Protein AF-M5CBM0-F1 (afdb_monomer_lite)

Secondary structure (DSSP, 8-state):
--PPPP-PPPPPPPPPP----PPPPP----PPPPPPPP-TTSSS-EEEETTEEEE------SSS-GGGTTSTTT-GGGS--SSPPPEEEEEEEE-TTHHHHHHHHHHHH-GGGSPPPHHHHHH-GGGTTTTTTTPPPP-EEEEEEEEEETTGGG-TTSHHHHHHHHHHHHHHHHHHHHHHHHHHTTSSS-S-----------

Foldseek 3Di:
DDDDDDDDDDDDDDDPPDPPDDDDDPPPDPDPDPDDQDQLLDDFDWDQDPNDTDTPPDDDDPPDHSNCCLACVNPVLQAQQFQDEAEEFEAEPAEPCRVVSVSSLVCQQCVVVPDHDPVNCVNPVVRVCVVVVPGHRHNYDYDYHYPDYPPLCVPVVDPVNVVVVVVVVVVVCCRVVVVVVVVVVVVVVPPDDDDDDPDDDD

InterPro domains:
  IPR029058 Alpha/Beta hydrolase fold [G3DSA:3.40.50.1820] (15-187)
  IPR029058 Alpha/Beta hydrolase fold [SSF53474] (60-174)
  IPR050300 GDXG lipolytic enzyme [PTHR48081] (49-176)

Sequence (202 aa):
MTAEPASSAPEEIPLPPSRATTPEPPRHSKAPKRKGTVDPSKGPIEIEIDGQMRTVRSQIQFYAQNHQLTHPLVSPALGYLGGLPPLFVLASDKEVLRDEIIYIAHKAANPEKYPVKPETKELLPSLKDIESKGYEPTKVHLQVYDETCHVLPLFSFTTPAK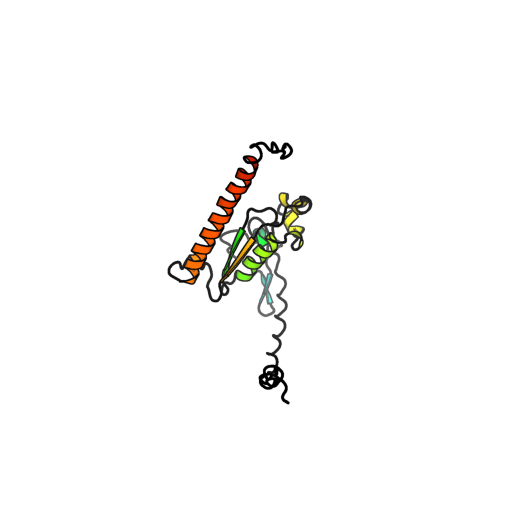YCYRAIALFCKHVTEHNLLDHQKWNLRFLELNPINPRSHP

Radius of gyration: 29.7 Å; chains: 1; bounding box: 60×61×97 Å

Organism: Thanatephorus cucumeris (strain AG1-IB / isolate 7/3/14) (NCBI:txid1108050)

Structure (mmCIF, N/CA/C/O backbone):
data_AF-M5CBM0-F1
#
_entry.id   AF-M5CBM0-F1
#
loop_
_atom_site.group_PDB
_atom_site.id
_atom_site.type_symbol
_atom_site.label_atom_id
_atom_site.label_alt_id
_atom_site.label_comp_id
_atom_site.label_asym_id
_atom_site.label_entity_id
_atom_site.label_seq_id
_atom_site.pdbx_PDB_ins_code
_atom_site.Cartn_x
_atom_site.Cartn_y
_atom_site.Cartn_z
_atom_site.occupancy
_atom_site.B_iso_or_equiv
_atom_site.auth_seq_id
_atom_site.auth_comp_id
_atom_site.auth_asym_id
_atom_site.auth_atom_id
_atom_site.pdbx_PDB_model_num
ATOM 1 N N . MET A 1 1 ? -11.611 -38.089 -71.237 1.00 37.00 1 MET A N 1
ATOM 2 C CA . MET A 1 1 ? -11.928 -38.995 -70.109 1.00 37.00 1 MET A CA 1
ATOM 3 C C . MET A 1 1 ? -10.609 -39.156 -69.368 1.00 37.00 1 MET A C 1
ATOM 5 O O . MET A 1 1 ? -9.676 -39.603 -70.005 1.00 37.00 1 MET A O 1
ATOM 9 N N . THR A 1 2 ? -10.369 -38.665 -68.161 1.00 37.62 2 THR A N 1
ATOM 10 C CA . THR A 1 2 ? -11.226 -38.427 -66.993 1.00 37.62 2 THR A CA 1
ATOM 11 C C . THR A 1 2 ? -10.624 -37.298 -66.149 1.00 37.62 2 THR A C 1
ATOM 13 O O . THR A 1 2 ? -9.409 -37.145 -66.098 1.00 37.62 2 THR A O 1
ATOM 16 N N . ALA A 1 3 ? -11.508 -36.504 -65.550 1.00 36.75 3 ALA A N 1
ATOM 17 C CA . ALA A 1 3 ? -11.229 -35.311 -64.766 1.00 36.75 3 ALA A CA 1
ATOM 18 C C . ALA A 1 3 ? -10.505 -35.597 -63.439 1.00 36.75 3 ALA A C 1
ATOM 20 O O . ALA A 1 3 ? -10.634 -36.684 -62.873 1.00 36.75 3 ALA A O 1
ATOM 21 N N . GLU A 1 4 ? -9.794 -34.581 -62.948 1.00 39.38 4 GLU A N 1
ATOM 22 C CA . GLU A 1 4 ? -9.278 -34.501 -61.581 1.00 39.38 4 GLU A CA 1
ATOM 23 C C . GLU A 1 4 ? -10.424 -34.572 -60.555 1.00 39.38 4 GLU A C 1
ATOM 25 O O . GLU A 1 4 ? -11.455 -33.918 -60.753 1.00 39.38 4 GLU A O 1
ATOM 30 N N . PRO A 1 5 ? -10.282 -35.327 -59.451 1.00 41.47 5 PRO A N 1
ATOM 31 C CA . PRO A 1 5 ? -11.245 -35.270 -58.367 1.00 41.47 5 PRO A CA 1
ATOM 32 C C . PRO A 1 5 ? -10.963 -34.051 -57.482 1.00 41.47 5 PRO A C 1
ATOM 34 O O . PRO A 1 5 ? -9.853 -33.834 -57.000 1.00 41.47 5 PRO A O 1
ATOM 37 N N . ALA A 1 6 ? -12.011 -33.253 -57.297 1.00 39.66 6 ALA A N 1
ATOM 38 C CA . ALA A 1 6 ? -12.032 -32.037 -56.506 1.00 39.66 6 ALA A CA 1
ATOM 39 C C . ALA A 1 6 ? -11.647 -32.269 -55.033 1.00 39.66 6 ALA A C 1
ATOM 41 O O . ALA A 1 6 ? -12.065 -33.238 -54.402 1.00 39.66 6 ALA A O 1
ATOM 42 N N . SER A 1 7 ? -10.896 -31.305 -54.495 1.00 38.81 7 SER A N 1
ATOM 43 C CA . SER A 1 7 ? -10.592 -31.126 -53.075 1.00 38.81 7 SER A CA 1
ATOM 44 C C . SER A 1 7 ? -11.883 -31.015 -52.257 1.00 38.81 7 SER A C 1
ATOM 46 O O . SER A 1 7 ? -12.598 -30.014 -52.337 1.00 38.81 7 SER A O 1
ATOM 48 N N . SER A 1 8 ? -12.203 -32.057 -51.490 1.00 39.12 8 SER A N 1
ATOM 49 C CA . SER A 1 8 ? -13.288 -32.056 -50.511 1.00 39.12 8 SER A CA 1
ATOM 50 C C . SER A 1 8 ? -12.756 -31.579 -49.159 1.00 39.12 8 SER A C 1
ATOM 52 O O . SER A 1 8 ? -11.821 -32.167 -48.613 1.00 39.12 8 SER A O 1
ATOM 54 N N . ALA A 1 9 ? -13.352 -30.507 -48.637 1.00 44.38 9 ALA A N 1
ATOM 55 C CA . ALA A 1 9 ? -13.069 -29.942 -47.322 1.00 44.38 9 ALA A CA 1
ATOM 56 C C . ALA A 1 9 ? -13.165 -30.998 -46.198 1.00 44.38 9 ALA A C 1
ATOM 58 O O . ALA A 1 9 ? -13.992 -31.907 -46.297 1.00 44.38 9 ALA A O 1
ATOM 59 N N . PRO A 1 10 ? -12.356 -30.891 -45.127 1.00 43.41 10 PRO A N 1
ATOM 60 C CA . PRO A 1 10 ? -12.466 -31.793 -43.992 1.00 43.41 10 PRO A CA 1
ATOM 61 C C . PRO A 1 10 ? -13.794 -31.584 -43.255 1.00 43.41 10 PRO A C 1
ATOM 63 O O . PRO A 1 10 ? -14.177 -30.472 -42.900 1.00 43.41 10 PRO A O 1
ATOM 66 N N . GLU A 1 11 ? -14.462 -32.712 -43.063 1.00 44.25 11 GLU A N 1
ATOM 67 C CA . GLU A 1 11 ? -15.716 -32.955 -42.359 1.00 44.25 11 GLU A CA 1
ATOM 68 C C . GLU A 1 11 ? -15.694 -32.344 -40.942 1.00 44.25 11 GLU A C 1
ATOM 70 O O . GLU A 1 11 ? -14.786 -32.608 -40.149 1.00 44.25 11 GLU A O 1
ATOM 75 N N . GLU A 1 12 ? -16.674 -31.487 -40.634 1.00 38.12 12 GLU A N 1
ATOM 76 C CA . GLU A 1 12 ? -16.847 -30.878 -39.312 1.00 38.12 12 GLU A CA 1
ATOM 77 C C . GLU A 1 12 ? -17.057 -31.966 -38.254 1.00 38.12 12 GLU A C 1
ATOM 79 O O . GLU A 1 12 ? -18.038 -32.708 -38.275 1.00 38.12 12 GLU A O 1
ATOM 84 N N . ILE A 1 13 ? -16.135 -32.035 -37.296 1.00 45.91 13 ILE A N 1
ATOM 85 C CA . ILE A 1 13 ? -16.253 -32.876 -36.106 1.00 45.91 13 ILE A CA 1
ATOM 86 C C . ILE A 1 13 ? -17.465 -32.375 -35.301 1.00 45.91 13 ILE A C 1
ATOM 88 O O . ILE A 1 13 ? -17.442 -31.226 -34.849 1.00 45.91 13 ILE A O 1
ATOM 92 N N . PRO A 1 14 ? -18.514 -33.191 -35.076 1.00 43.16 14 PRO A N 1
ATOM 93 C CA . PRO A 1 14 ? -19.682 -32.744 -34.330 1.00 43.16 14 PRO A CA 1
ATOM 94 C C . PRO A 1 14 ? -19.305 -32.389 -32.889 1.00 43.16 14 PRO A C 1
ATOM 96 O O . PRO A 1 14 ? -18.799 -33.223 -32.133 1.00 43.16 14 PRO A O 1
ATOM 99 N N . LEU A 1 15 ? -19.561 -31.137 -32.503 1.00 43.94 15 LEU A N 1
ATOM 100 C CA . LEU A 1 15 ? -19.439 -30.681 -31.121 1.00 43.94 15 LEU A CA 1
ATOM 101 C C . LEU A 1 15 ? -20.393 -31.488 -30.221 1.00 43.94 15 LEU A C 1
ATOM 103 O O . LEU A 1 15 ? -21.519 -31.789 -30.632 1.00 43.94 15 LEU A O 1
ATOM 107 N N . PRO A 1 16 ? -19.981 -31.833 -28.988 1.00 50.81 16 PRO A N 1
ATOM 108 C CA . PRO A 1 16 ? -20.836 -32.567 -28.068 1.00 50.81 16 PRO A CA 1
ATOM 109 C C . PRO A 1 16 ? -22.122 -31.777 -27.768 1.00 50.81 16 PRO A C 1
ATOM 111 O O . PRO A 1 16 ? -22.088 -30.543 -27.712 1.00 50.81 16 PRO A O 1
ATOM 114 N N . PRO A 1 17 ? -23.259 -32.465 -27.549 1.00 43.31 17 PRO A N 1
ATOM 115 C CA . PRO A 1 17 ? -24.531 -31.812 -27.281 1.00 43.31 17 PRO A CA 1
ATOM 116 C C . PRO A 1 17 ? -24.419 -30.902 -26.057 1.00 43.31 17 PRO A C 1
ATOM 118 O O . PRO A 1 17 ? -23.906 -31.305 -25.009 1.00 43.31 17 PRO A O 1
ATOM 121 N N . SER A 1 18 ? -24.908 -29.669 -26.224 1.00 45.88 18 SER A N 1
ATOM 122 C CA . SER A 1 18 ? -24.976 -28.635 -25.193 1.00 45.88 18 SER A CA 1
ATOM 123 C C . SER A 1 18 ? -25.517 -29.232 -23.897 1.00 45.88 18 SER A C 1
ATOM 125 O O . SER A 1 18 ? -26.669 -29.670 -23.821 1.00 45.88 18 SER A O 1
ATOM 127 N N . ARG A 1 19 ? -24.640 -29.320 -22.893 1.00 42.88 19 ARG A N 1
ATOM 128 C CA . ARG A 1 19 ? -24.958 -29.889 -21.590 1.00 42.88 19 ARG A CA 1
ATOM 129 C C . ARG A 1 19 ? -26.110 -29.091 -20.991 1.00 42.88 19 ARG A C 1
ATOM 131 O O . ARG A 1 19 ? -26.011 -27.882 -20.805 1.00 42.88 19 ARG A O 1
ATOM 138 N N . ALA A 1 20 ? -27.183 -29.824 -20.712 1.00 41.72 20 ALA A N 1
ATOM 139 C CA . ALA A 1 20 ? -28.374 -29.386 -20.016 1.00 41.72 20 ALA A CA 1
ATOM 140 C C . ALA A 1 20 ? -28.058 -28.394 -18.891 1.00 41.72 20 ALA A C 1
ATOM 142 O O . ALA A 1 20 ? -27.156 -28.626 -18.085 1.00 41.72 20 ALA A O 1
ATOM 143 N N . THR A 1 21 ? -28.847 -27.322 -18.872 1.00 40.72 21 THR A N 1
ATOM 144 C CA . THR A 1 21 ? -29.055 -26.330 -17.819 1.00 40.72 21 THR A CA 1
ATOM 145 C C . THR A 1 21 ? -28.550 -26.788 -16.449 1.00 40.72 21 THR A C 1
ATOM 147 O O . THR A 1 21 ? -29.289 -27.373 -15.658 1.00 40.72 21 THR A O 1
ATOM 150 N N . THR A 1 22 ? -27.285 -26.508 -16.137 1.00 42.72 22 THR A N 1
ATOM 151 C CA . THR A 1 22 ? -26.858 -26.437 -14.740 1.00 42.72 22 THR A CA 1
ATOM 152 C C . THR A 1 22 ? -27.653 -25.303 -14.099 1.00 42.72 22 THR A C 1
ATOM 154 O O . THR A 1 22 ? -27.643 -24.199 -14.651 1.00 42.72 22 THR A O 1
ATOM 157 N N . PRO A 1 23 ? -28.363 -25.538 -12.983 1.00 44.56 23 PRO A N 1
ATOM 158 C CA . PRO A 1 23 ? -28.989 -24.446 -12.257 1.00 44.56 23 PRO A CA 1
ATOM 159 C C . PRO A 1 23 ? -27.900 -23.435 -11.891 1.00 44.56 23 PRO A C 1
ATOM 161 O O . PRO A 1 23 ? -26.828 -23.829 -11.424 1.00 44.56 23 PRO A O 1
ATOM 164 N N . GLU A 1 24 ? -28.157 -22.147 -12.156 1.00 44.25 24 GLU A N 1
ATOM 165 C CA . GLU A 1 24 ? -27.299 -21.063 -11.675 1.00 44.25 24 GLU A CA 1
ATOM 166 C C . GLU A 1 24 ? -26.994 -21.315 -10.190 1.00 44.25 24 GLU A C 1
ATOM 168 O O . GLU A 1 24 ? -27.914 -21.671 -9.439 1.00 44.25 24 GLU A O 1
ATOM 173 N N . PRO A 1 25 ? -25.735 -21.143 -9.740 1.00 50.34 25 PRO A N 1
ATOM 174 C CA . PRO A 1 25 ? -25.456 -21.153 -8.314 1.00 50.34 25 PRO A CA 1
ATOM 175 C C . PRO A 1 25 ? -26.411 -20.158 -7.642 1.00 50.34 25 PRO A C 1
ATOM 177 O O . PRO A 1 25 ? -26.675 -19.094 -8.217 1.00 50.34 25 PRO A O 1
ATOM 180 N N . PRO A 1 26 ? -26.978 -20.495 -6.468 1.00 52.19 26 PRO A N 1
ATOM 181 C CA . PRO A 1 26 ? -27.943 -19.634 -5.807 1.00 52.19 26 PRO A CA 1
ATOM 182 C C . PRO A 1 26 ? -27.345 -18.235 -5.720 1.00 52.19 26 PRO A C 1
ATOM 184 O O . PRO A 1 26 ? -26.248 -18.068 -5.184 1.00 52.19 26 PRO A O 1
ATOM 187 N N . ARG A 1 27 ? -28.040 -17.246 -6.305 1.00 54.12 27 ARG A N 1
ATOM 188 C CA . ARG A 1 27 ? -27.645 -15.837 -6.236 1.00 54.12 27 ARG A CA 1
ATOM 189 C C . ARG A 1 27 ? -27.327 -15.552 -4.781 1.00 54.12 27 ARG A C 1
ATOM 191 O O . ARG A 1 27 ? -28.238 -15.595 -3.953 1.00 54.12 27 ARG A O 1
ATOM 198 N N . HIS A 1 28 ? -26.046 -15.321 -4.481 1.00 57.03 28 HIS A N 1
ATOM 199 C CA . HIS A 1 28 ? -25.617 -14.958 -3.141 1.00 57.03 28 HIS A CA 1
ATOM 200 C C . HIS A 1 28 ? -26.571 -13.874 -2.652 1.00 57.03 28 HIS A C 1
ATOM 202 O O . HIS A 1 28 ? -26.746 -12.847 -3.319 1.00 57.03 28 HIS A O 1
ATOM 208 N N . SER A 1 29 ? -27.250 -14.143 -1.534 1.00 54.53 29 SER A N 1
ATOM 209 C CA . SER A 1 29 ? -28.061 -13.143 -0.854 1.00 54.53 29 SER A CA 1
ATOM 210 C C . SER A 1 29 ? -27.223 -11.876 -0.792 1.00 54.53 29 SER A C 1
ATOM 212 O O . SER A 1 29 ? -26.072 -11.955 -0.352 1.00 54.53 29 SER A O 1
ATOM 214 N N . LYS A 1 30 ? -27.758 -10.751 -1.292 1.00 50.34 30 LYS A N 1
ATOM 215 C CA . LYS A 1 30 ? -27.065 -9.457 -1.258 1.00 50.34 30 LYS A CA 1
ATOM 216 C C . LYS A 1 30 ? -26.402 -9.340 0.107 1.00 50.34 30 LYS A C 1
ATOM 218 O O . LYS A 1 30 ? -27.110 -9.454 1.109 1.00 50.34 30 LYS A O 1
ATOM 223 N N . ALA A 1 31 ? -25.072 -9.203 0.124 1.00 54.62 31 ALA A N 1
ATOM 224 C CA . ALA A 1 31 ? -24.333 -9.076 1.369 1.00 54.62 31 ALA A CA 1
ATOM 225 C C . ALA A 1 31 ? -25.073 -8.055 2.245 1.00 54.62 31 ALA A C 1
ATOM 227 O O . ALA A 1 31 ? -25.521 -7.031 1.702 1.00 54.62 31 ALA A O 1
ATOM 228 N N . PRO A 1 32 ? -25.293 -8.345 3.540 1.00 47.94 32 PRO A N 1
ATOM 229 C CA . PRO A 1 32 ? -26.001 -7.422 4.411 1.00 47.94 32 PRO A CA 1
ATOM 230 C C . PRO A 1 32 ? -25.369 -6.046 4.231 1.00 47.94 32 PRO A C 1
ATOM 232 O O . PRO A 1 32 ? -24.140 -5.928 4.234 1.00 47.94 32 PRO A O 1
ATOM 235 N N . LYS A 1 33 ? -26.200 -5.021 3.982 1.00 45.78 33 LYS A N 1
ATOM 236 C CA . LYS A 1 33 ? -25.713 -3.644 3.862 1.00 45.78 33 LYS A CA 1
ATOM 237 C C . LYS A 1 33 ? -24.823 -3.401 5.074 1.00 45.78 33 LYS A C 1
ATOM 239 O O . LYS A 1 33 ? -25.311 -3.501 6.200 1.00 45.78 33 LYS A O 1
ATOM 244 N N . ARG A 1 34 ? -23.526 -3.157 4.842 1.00 50.62 34 ARG A N 1
ATOM 245 C CA . ARG A 1 34 ? -22.589 -2.825 5.918 1.00 50.62 34 ARG A CA 1
ATOM 246 C C . ARG A 1 34 ? -23.249 -1.719 6.738 1.00 50.62 34 ARG A C 1
ATOM 248 O O . ARG A 1 34 ? -23.638 -0.695 6.171 1.00 50.62 34 ARG A O 1
ATOM 255 N N . LYS A 1 35 ? -23.439 -1.962 8.041 1.00 53.28 35 LYS A N 1
ATOM 256 C CA . LYS A 1 35 ? -23.869 -0.912 8.968 1.00 53.28 35 LYS A CA 1
ATOM 257 C C . LYS A 1 35 ? -22.914 0.271 8.780 1.00 53.28 35 LYS A C 1
ATOM 259 O O . LYS A 1 35 ? -21.726 0.057 8.525 1.00 53.28 35 LYS A O 1
ATOM 264 N N . GLY A 1 36 ? -23.439 1.494 8.835 1.00 56.69 36 GLY A N 1
ATOM 265 C CA . GLY A 1 36 ? -22.612 2.691 8.698 1.00 56.69 36 GLY A CA 1
ATOM 266 C C . GLY A 1 36 ? -21.439 2.620 9.673 1.00 56.69 36 GLY A C 1
ATOM 267 O O . GLY A 1 36 ? -21.627 2.320 10.849 1.00 56.69 36 GLY A O 1
ATOM 268 N N . THR A 1 37 ? -20.223 2.828 9.175 1.00 56.59 37 THR A N 1
ATOM 269 C CA . THR A 1 37 ? -19.045 2.940 10.033 1.00 56.59 37 THR A CA 1
ATOM 270 C C . THR A 1 37 ? -19.168 4.221 10.845 1.00 56.59 37 THR A C 1
ATOM 272 O O . THR A 1 37 ? -19.359 5.291 10.266 1.00 56.59 37 THR A O 1
ATOM 275 N N . VAL A 1 38 ? -19.069 4.110 12.169 1.00 62.19 38 VAL A N 1
ATOM 276 C CA . VAL A 1 38 ? -19.003 5.267 13.067 1.00 62.19 38 VAL A CA 1
ATOM 277 C C . VAL A 1 38 ? -17.731 6.045 12.741 1.00 62.19 38 VAL A C 1
ATOM 279 O O . VAL A 1 38 ? -16.666 5.443 12.624 1.00 62.19 38 VAL A O 1
ATOM 282 N N . ASP A 1 39 ? -17.841 7.360 12.563 1.00 66.56 39 ASP A N 1
ATOM 283 C CA . ASP A 1 39 ? -16.683 8.235 12.387 1.00 66.56 39 ASP A CA 1
ATOM 284 C C . ASP A 1 39 ? -15.929 8.330 13.726 1.00 66.56 39 ASP A C 1
ATOM 286 O O . ASP A 1 39 ? -16.444 8.941 14.665 1.00 66.56 39 ASP A O 1
ATOM 290 N N . PRO A 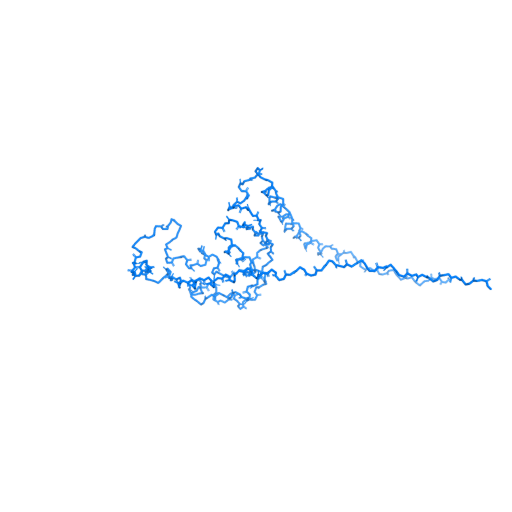1 40 ? -14.726 7.738 13.854 1.00 66.88 40 PRO A N 1
ATOM 291 C CA . PRO A 1 40 ? -14.011 7.709 15.125 1.00 66.88 40 PRO A CA 1
ATOM 292 C C . PRO A 1 40 ? -13.449 9.087 15.512 1.00 66.88 40 PRO A C 1
ATOM 294 O O . PRO A 1 40 ? -12.952 9.253 16.627 1.00 66.88 40 PRO A O 1
ATOM 297 N N . SER A 1 41 ? -13.532 10.080 14.619 1.00 62.88 41 SER A N 1
ATOM 298 C CA . SER A 1 41 ? -13.194 11.477 14.901 1.00 62.88 41 SER A CA 1
ATOM 299 C C . SER A 1 41 ? -14.328 12.260 15.557 1.00 62.88 41 SER A C 1
ATOM 301 O O . SER A 1 41 ? -14.086 13.374 16.022 1.00 62.88 41 SER A O 1
ATOM 303 N N . LYS A 1 42 ? -15.547 11.708 15.630 1.00 64.62 42 LYS A N 1
ATOM 304 C CA . LYS A 1 42 ? -16.720 12.393 16.184 1.00 64.62 42 LYS A CA 1
ATOM 305 C C . LYS A 1 42 ? -17.262 11.658 17.409 1.00 64.62 42 LYS A C 1
ATOM 307 O O . LYS A 1 42 ? -17.950 10.655 17.286 1.00 64.62 42 LYS A O 1
ATOM 312 N N . GLY A 1 43 ? -17.014 12.232 18.587 1.00 66.50 43 GLY A N 1
ATOM 313 C CA . GLY A 1 43 ? -17.656 11.831 19.842 1.00 66.50 43 GLY A CA 1
ATOM 314 C C . GLY A 1 43 ? -17.337 10.402 20.314 1.00 66.50 43 GLY A C 1
ATOM 315 O O . GLY A 1 43 ? -16.391 9.774 19.836 1.00 66.50 43 GLY A O 1
ATOM 316 N N . PRO A 1 44 ? -18.088 9.891 21.306 1.00 67.81 44 PRO A N 1
ATOM 317 C CA . PRO A 1 44 ? -17.963 8.512 21.769 1.00 67.81 44 PRO A CA 1
ATOM 318 C C . PRO A 1 44 ? -18.350 7.532 20.651 1.00 67.81 44 PRO A C 1
ATOM 320 O O . PRO A 1 44 ? -19.378 7.708 20.004 1.00 67.81 44 PRO A O 1
ATOM 323 N N . ILE A 1 45 ? -17.556 6.479 20.435 1.00 74.56 45 ILE A N 1
ATOM 324 C CA . ILE A 1 45 ? -17.881 5.448 19.439 1.00 74.56 45 ILE A CA 1
ATOM 325 C C . ILE A 1 45 ? -19.025 4.591 19.993 1.00 74.56 45 ILE A C 1
ATOM 327 O O . ILE A 1 45 ? -18.833 3.864 20.967 1.00 74.56 45 ILE A O 1
ATOM 331 N N . GLU A 1 46 ? -20.207 4.661 19.385 1.00 79.50 46 GLU A N 1
ATOM 332 C CA . GLU A 1 46 ? -21.378 3.871 19.783 1.00 79.50 46 GLU A CA 1
ATOM 333 C C . GLU A 1 46 ? -21.684 2.775 18.763 1.00 79.50 46 GLU A C 1
ATOM 335 O O . GLU A 1 46 ? -21.802 3.036 17.568 1.00 79.50 46 GLU A O 1
ATOM 340 N N . ILE A 1 47 ? -21.809 1.533 19.231 1.00 79.12 47 ILE A N 1
ATOM 341 C CA . ILE A 1 47 ? -22.027 0.360 18.382 1.00 79.12 47 ILE A CA 1
ATOM 342 C C . ILE A 1 47 ? -23.268 -0.381 18.876 1.00 79.12 47 ILE A C 1
ATOM 344 O O . ILE A 1 47 ? -23.428 -0.632 20.071 1.00 79.12 47 ILE A O 1
ATOM 348 N N . GLU A 1 48 ? -24.146 -0.755 17.949 1.00 82.12 48 GLU A N 1
ATOM 349 C CA . GLU A 1 48 ? -25.301 -1.601 18.236 1.00 82.12 48 GLU A CA 1
ATOM 350 C C . GLU A 1 48 ? -24.873 -3.077 18.295 1.00 82.12 48 GLU A C 1
ATOM 352 O O . GLU A 1 48 ? -24.521 -3.671 17.267 1.00 82.12 48 GLU A O 1
ATOM 357 N N . ILE A 1 49 ? -24.933 -3.666 19.491 1.00 82.25 49 ILE A N 1
ATOM 358 C CA . ILE A 1 49 ? -24.659 -5.084 19.760 1.00 82.25 49 ILE A CA 1
ATOM 359 C C . ILE A 1 49 ? -25.944 -5.689 20.331 1.00 82.25 49 ILE A C 1
ATOM 361 O O . ILE A 1 49 ? -26.460 -5.194 21.331 1.00 82.25 49 ILE A O 1
ATOM 365 N N . ASP A 1 50 ? -26.480 -6.721 19.677 1.00 82.62 50 ASP A N 1
ATOM 366 C CA . ASP A 1 50 ? -27.699 -7.433 20.100 1.00 82.62 50 ASP A CA 1
ATOM 367 C C . ASP A 1 50 ? -28.925 -6.522 20.329 1.00 82.62 50 ASP A C 1
ATOM 369 O O . ASP A 1 50 ? -29.696 -6.701 21.269 1.00 82.62 50 ASP A O 1
ATOM 373 N N . GLY A 1 51 ? -29.096 -5.500 19.481 1.00 83.94 51 GLY A N 1
ATOM 374 C CA . GLY A 1 51 ? -30.205 -4.539 19.578 1.00 83.94 51 GLY A CA 1
ATOM 375 C C . GLY A 1 51 ? -30.057 -3.501 20.697 1.00 83.94 51 GLY A C 1
ATOM 376 O O . GLY A 1 51 ? -30.975 -2.718 20.931 1.00 83.94 51 GLY A O 1
ATOM 377 N N . GLN A 1 52 ? -28.913 -3.466 21.389 1.00 82.81 52 GLN A N 1
ATOM 378 C CA . GLN A 1 52 ? -28.591 -2.459 22.398 1.00 82.81 52 GLN A CA 1
ATOM 379 C C . GLN A 1 52 ? -27.454 -1.555 21.918 1.00 82.81 52 GLN A C 1
ATOM 381 O O . GLN A 1 52 ? -26.394 -2.028 21.503 1.00 82.81 52 GLN A O 1
ATOM 386 N N . MET A 1 53 ? -27.651 -0.240 22.029 1.00 81.06 53 MET A N 1
ATOM 387 C CA . MET A 1 53 ? -26.589 0.739 21.799 1.00 81.06 53 MET A CA 1
ATOM 388 C C . MET A 1 53 ? -25.581 0.678 22.946 1.00 81.06 53 MET A C 1
ATOM 390 O O . MET A 1 53 ? -25.929 0.909 24.106 1.00 81.06 53 MET A O 1
ATOM 394 N N . ARG A 1 54 ? -24.326 0.349 22.631 1.00 81.12 54 ARG A N 1
ATOM 395 C CA . ARG A 1 54 ? -23.223 0.315 23.595 1.00 81.12 54 ARG A CA 1
ATOM 396 C C . ARG A 1 54 ? -22.133 1.292 23.187 1.00 81.12 54 ARG A C 1
ATOM 398 O O . ARG A 1 54 ? -21.608 1.228 22.079 1.00 81.12 54 ARG A O 1
ATOM 405 N N . THR A 1 55 ? -21.748 2.161 24.114 1.00 80.12 55 THR A N 1
ATOM 406 C CA . THR A 1 55 ? -20.596 3.047 23.944 1.00 80.12 55 THR A CA 1
ATOM 407 C C . THR A 1 55 ? -19.304 2.271 24.191 1.00 80.12 55 THR A C 1
ATOM 409 O O . THR A 1 55 ? -19.123 1.660 25.250 1.00 80.12 55 THR A O 1
ATOM 412 N N . VAL A 1 56 ? -18.379 2.318 23.236 1.00 73.19 56 VAL A N 1
ATOM 413 C CA . VAL A 1 56 ? -17.014 1.813 23.389 1.00 73.19 56 VAL A CA 1
ATOM 414 C C . VAL A 1 56 ? -16.290 2.720 24.383 1.00 73.19 56 VAL A C 1
ATOM 416 O O . VAL A 1 56 ? -15.851 3.817 24.048 1.00 73.19 56 VAL A O 1
ATOM 419 N N . ARG A 1 57 ? -16.208 2.274 25.640 1.00 64.44 57 ARG A N 1
ATOM 420 C CA . ARG A 1 57 ? -15.618 3.055 26.743 1.00 64.44 57 ARG A CA 1
ATOM 421 C C . ARG A 1 57 ? -14.107 3.214 26.610 1.00 64.44 57 ARG A C 1
ATOM 423 O O . ARG A 1 57 ? -13.564 4.256 26.956 1.00 64.44 57 ARG A O 1
ATOM 430 N N . SER A 1 58 ? -13.435 2.179 26.121 1.00 61.06 58 SER A N 1
ATOM 431 C CA . SER A 1 58 ? -12.002 2.186 25.870 1.00 61.06 58 SER A CA 1
ATOM 432 C C . SER A 1 58 ? -11.683 1.204 24.749 1.00 61.06 58 SER A C 1
ATOM 434 O O . SER A 1 58 ? -11.986 0.016 24.821 1.00 61.06 58 SER A O 1
ATOM 436 N N . GLN A 1 59 ? -11.069 1.714 23.689 1.00 70.31 59 GLN A N 1
ATOM 437 C CA . GLN A 1 59 ? -10.349 0.909 22.716 1.00 70.31 59 GLN A CA 1
ATOM 438 C C . GLN A 1 59 ? -8.894 1.331 22.839 1.00 70.31 59 GLN A C 1
ATOM 440 O O . GLN A 1 59 ? -8.569 2.496 22.613 1.00 70.31 59 GLN A O 1
ATOM 445 N N . ILE A 1 60 ? -8.031 0.412 23.264 1.00 69.81 60 ILE A N 1
ATOM 446 C CA . ILE A 1 60 ? -6.602 0.697 23.354 1.00 69.81 60 ILE A CA 1
ATOM 447 C C . ILE A 1 60 ? -6.040 0.570 21.942 1.00 69.81 60 ILE A C 1
ATOM 449 O O . ILE A 1 60 ? -5.939 -0.528 21.401 1.00 69.81 60 ILE A O 1
ATOM 453 N N . GLN A 1 61 ? -5.708 1.707 21.345 1.00 79.31 61 GLN A N 1
ATOM 454 C CA . GLN A 1 61 ? -4.948 1.773 20.107 1.00 79.31 61 GLN A CA 1
ATOM 455 C C . GLN A 1 61 ? -3.492 2.061 20.465 1.00 79.31 61 GLN A C 1
ATOM 457 O O . GLN A 1 61 ? -3.196 3.100 21.049 1.00 79.31 61 GLN A O 1
ATOM 462 N N . PHE A 1 62 ? -2.580 1.150 20.129 1.00 86.69 62 PHE A N 1
ATOM 463 C CA . PHE A 1 62 ? -1.157 1.333 20.442 1.00 86.69 62 PHE A CA 1
ATOM 464 C C . PHE A 1 62 ? -0.455 2.315 19.500 1.00 86.69 62 PHE A C 1
ATOM 466 O O . PHE A 1 62 ? 0.544 2.913 19.884 1.00 86.69 62 PHE A O 1
ATOM 473 N N . TYR A 1 63 ? -0.963 2.473 18.274 1.00 90.94 63 TYR A N 1
ATOM 474 C CA . TYR A 1 63 ? -0.336 3.317 17.258 1.00 90.94 63 TYR A CA 1
ATOM 475 C C . TYR A 1 63 ? -0.841 4.767 17.278 1.00 90.94 63 TYR A C 1
ATOM 477 O O . TYR A 1 63 ? -0.037 5.693 17.309 1.00 90.94 63 TYR A O 1
ATOM 485 N N . ALA A 1 64 ? -2.162 4.977 17.256 1.00 88.44 64 ALA A N 1
ATOM 486 C CA . ALA A 1 64 ? -2.767 6.305 17.146 1.00 88.44 64 ALA A CA 1
ATOM 487 C C . ALA A 1 64 ? -4.112 6.367 17.876 1.00 88.44 64 ALA A C 1
ATOM 489 O O . ALA A 1 64 ? -4.841 5.381 17.914 1.00 88.44 64 ALA A O 1
ATOM 490 N N . GLN A 1 65 ? -4.478 7.528 18.422 1.00 85.81 65 GLN A N 1
ATOM 491 C CA . GLN A 1 65 ? -5.769 7.700 19.100 1.00 85.81 65 GLN A CA 1
ATOM 492 C C . GLN A 1 65 ? -6.933 7.543 18.106 1.00 85.81 65 GLN A C 1
ATOM 494 O O . GLN A 1 65 ? -6.784 7.852 16.925 1.00 85.81 65 GLN A O 1
ATOM 499 N N . ASN A 1 66 ? -8.118 7.136 18.579 1.00 83.56 66 ASN A N 1
ATOM 500 C CA . ASN A 1 66 ? -9.288 6.893 17.719 1.00 83.56 66 ASN A CA 1
ATOM 501 C C . ASN A 1 66 ? -9.597 8.066 16.771 1.00 83.56 66 ASN A C 1
ATOM 503 O O . ASN A 1 66 ? -9.805 7.861 15.578 1.00 83.56 66 ASN A O 1
ATOM 507 N N . HIS A 1 67 ? -9.525 9.304 17.267 1.00 81.31 67 HIS A N 1
ATOM 508 C CA . HIS A 1 67 ? -9.808 10.486 16.452 1.00 81.31 67 HIS A CA 1
ATOM 509 C C . HIS A 1 67 ? -8.783 10.738 15.335 1.00 81.31 67 HIS A C 1
ATOM 511 O O . HIS A 1 67 ? -9.073 11.492 14.407 1.00 81.31 67 HIS A O 1
ATOM 517 N N . GLN A 1 68 ? -7.595 10.130 15.417 1.00 86.31 68 GLN A N 1
ATOM 518 C CA . GLN A 1 68 ? -6.531 10.232 14.417 1.00 86.31 68 GLN A CA 1
ATOM 519 C C . GLN A 1 68 ? -6.637 9.152 13.337 1.00 86.31 68 GLN A C 1
ATOM 521 O O . GLN A 1 68 ? -5.946 9.256 12.330 1.00 86.31 68 GLN A O 1
ATOM 526 N N . LEU A 1 69 ? -7.503 8.143 13.489 1.00 87.25 69 LEU A N 1
ATOM 527 C CA . LEU A 1 69 ? -7.642 7.066 12.500 1.00 87.25 69 LEU A CA 1
ATOM 528 C C . LEU A 1 69 ? -8.115 7.571 11.129 1.00 87.25 69 LEU A C 1
ATOM 530 O O . LEU A 1 69 ? -7.819 6.948 10.115 1.00 87.25 69 LEU A O 1
ATOM 534 N N . THR A 1 70 ? -8.817 8.703 11.069 1.00 88.94 70 THR A N 1
ATOM 535 C CA . THR A 1 70 ? -9.238 9.333 9.804 1.00 88.94 70 THR A CA 1
ATOM 536 C C . THR A 1 70 ? -8.169 10.246 9.197 1.00 88.94 70 THR A C 1
ATOM 538 O O . THR A 1 70 ? -8.317 10.718 8.068 1.00 88.94 70 THR A O 1
ATOM 541 N N . HIS A 1 71 ? -7.081 10.506 9.924 1.00 91.50 71 HIS A N 1
ATOM 542 C CA . HIS A 1 71 ? -6.020 11.383 9.461 1.00 91.50 71 HIS A CA 1
ATOM 543 C C . HIS A 1 71 ? -5.232 10.703 8.323 1.00 91.50 71 HIS A C 1
ATOM 545 O O . HIS A 1 71 ? -4.755 9.583 8.513 1.00 91.50 71 HIS A O 1
ATOM 551 N N . PRO A 1 72 ? -5.004 11.349 7.161 1.00 93.44 72 PRO A N 1
ATOM 552 C CA . PRO A 1 72 ? -4.320 10.737 6.010 1.00 93.44 72 PRO A CA 1
ATOM 553 C C . PRO A 1 72 ? -2.935 10.168 6.288 1.00 93.44 72 PRO A C 1
ATOM 555 O O . PRO A 1 72 ? -2.543 9.186 5.673 1.00 93.44 72 PRO A O 1
ATOM 558 N N . LEU A 1 73 ? -2.188 10.779 7.209 1.00 93.19 73 LEU A N 1
ATOM 559 C CA . LEU A 1 73 ? -0.854 10.290 7.581 1.00 93.19 73 LEU A CA 1
ATOM 560 C C . LEU A 1 73 ? -0.894 9.055 8.498 1.00 93.19 73 LEU A C 1
ATOM 562 O O . LEU A 1 73 ? 0.127 8.403 8.667 1.00 93.19 73 LEU A O 1
ATOM 566 N N . VAL A 1 74 ? -2.057 8.742 9.077 1.00 93.94 74 VAL A N 1
ATOM 567 C CA . VAL A 1 74 ? -2.307 7.522 9.863 1.00 93.94 74 VAL A CA 1
ATOM 568 C C . VAL A 1 74 ? -2.950 6.457 8.977 1.00 93.94 74 VAL A C 1
ATOM 570 O O . VAL A 1 74 ? -2.538 5.302 9.002 1.00 93.94 74 VAL A O 1
ATOM 573 N N . SER A 1 75 ? -3.912 6.866 8.146 1.00 94.38 75 SER A N 1
ATOM 574 C CA . SER A 1 75 ? -4.631 6.013 7.198 1.00 94.38 75 SER A CA 1
ATOM 575 C C . SER A 1 75 ? -4.446 6.521 5.761 1.00 94.38 75 SER A C 1
ATOM 577 O O . SER A 1 75 ? -5.315 7.231 5.241 1.00 94.38 75 SER A O 1
ATOM 579 N N . PRO A 1 76 ? -3.354 6.135 5.069 1.00 94.62 76 PRO A N 1
ATOM 580 C CA . PRO A 1 76 ? -3.030 6.617 3.721 1.00 94.62 76 PRO A CA 1
ATOM 581 C C . PRO A 1 76 ? -4.119 6.374 2.672 1.00 94.62 76 PRO A C 1
ATOM 583 O O . PRO A 1 76 ? -4.238 7.143 1.720 1.00 94.62 76 PRO A O 1
ATOM 586 N N . ALA A 1 77 ? -4.976 5.366 2.870 1.00 94.69 77 ALA A N 1
ATOM 587 C CA . ALA A 1 77 ? -6.139 5.102 2.020 1.00 94.69 77 ALA A CA 1
ATOM 588 C C . ALA A 1 77 ? -7.079 6.319 1.875 1.00 94.69 77 ALA A C 1
ATOM 590 O O . ALA A 1 77 ? -7.802 6.439 0.879 1.00 94.69 77 ALA A O 1
ATOM 591 N N . LEU A 1 78 ? -7.071 7.234 2.850 1.00 94.25 78 LEU A N 1
ATOM 592 C CA . LEU A 1 78 ? -7.896 8.442 2.860 1.00 94.25 78 LEU A CA 1
ATOM 593 C C . LEU A 1 78 ? -7.241 9.626 2.130 1.00 94.25 78 LEU A C 1
ATOM 595 O O . LEU A 1 78 ? -7.955 10.518 1.682 1.00 94.25 78 LEU A O 1
ATOM 599 N N . GLY A 1 79 ? -5.919 9.618 1.945 1.00 94.06 79 GLY A N 1
ATOM 600 C CA . GLY A 1 79 ? -5.175 10.697 1.289 1.00 94.06 79 GLY A CA 1
ATOM 601 C C . GLY A 1 79 ? -5.295 10.718 -0.238 1.00 94.06 79 GLY A C 1
ATOM 602 O O . GLY A 1 79 ? -6.003 9.909 -0.837 1.00 94.06 79 GLY A O 1
ATOM 603 N N . TYR A 1 80 ? -4.586 11.652 -0.872 1.00 95.62 80 TYR A N 1
ATOM 604 C CA . TYR A 1 80 ? -4.390 11.686 -2.324 1.00 95.62 80 TYR A CA 1
ATOM 605 C C . TYR A 1 80 ? -3.142 10.874 -2.694 1.00 95.62 80 TYR A C 1
ATOM 607 O O . TYR A 1 80 ? -2.107 11.041 -2.053 1.00 95.62 80 TYR A O 1
ATOM 615 N N . LEU A 1 81 ? -3.237 10.002 -3.704 1.00 96.25 81 LEU A N 1
ATOM 616 C CA . LEU A 1 81 ? -2.177 9.042 -4.058 1.00 96.25 81 LEU A CA 1
ATOM 617 C C . LEU A 1 81 ? -1.669 9.182 -5.507 1.00 96.25 81 LEU A C 1
ATOM 619 O O . LEU A 1 81 ? -1.021 8.268 -6.017 1.00 96.25 81 LEU A O 1
ATOM 623 N N . GLY A 1 82 ? -1.976 10.297 -6.176 1.00 95.25 82 GLY A N 1
ATOM 624 C CA . GLY A 1 82 ? -1.403 10.648 -7.480 1.00 95.25 82 GLY A CA 1
ATOM 625 C C . GLY A 1 82 ? -0.014 11.281 -7.347 1.00 95.25 82 GLY A C 1
ATOM 626 O O . GLY A 1 82 ? 0.331 11.811 -6.289 1.00 95.25 82 GLY A O 1
ATOM 627 N N . GLY A 1 83 ? 0.779 11.229 -8.417 1.00 94.94 83 GLY A N 1
ATOM 628 C CA . GLY A 1 83 ? 2.111 11.838 -8.489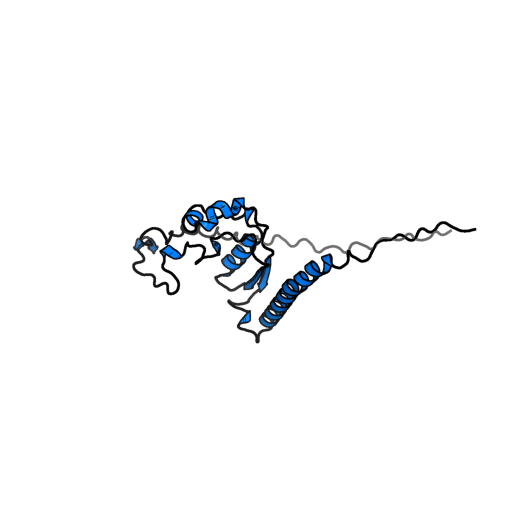 1.00 94.94 83 GLY A CA 1
ATOM 629 C C . GLY A 1 83 ? 3.185 11.178 -7.619 1.00 94.94 83 GLY A C 1
ATOM 630 O O . GLY A 1 83 ? 4.245 11.770 -7.415 1.00 94.94 83 GLY A O 1
ATOM 631 N N . LEU A 1 84 ? 2.934 9.981 -7.083 1.00 95.94 84 LEU A N 1
ATOM 632 C CA . LEU A 1 84 ? 3.913 9.253 -6.277 1.00 95.94 84 LEU A CA 1
ATOM 633 C C . LEU A 1 84 ? 4.961 8.566 -7.175 1.00 95.94 84 LEU A C 1
ATOM 635 O O . LEU A 1 84 ? 4.709 8.327 -8.361 1.00 95.94 84 LEU A O 1
ATOM 639 N N . PRO A 1 85 ? 6.134 8.194 -6.623 1.00 96.06 85 PRO A N 1
ATOM 640 C CA . PRO A 1 85 ? 7.057 7.295 -7.308 1.00 96.06 85 PRO A CA 1
ATOM 641 C C . PRO A 1 85 ? 6.366 5.983 -7.718 1.00 96.06 85 PRO A C 1
ATOM 643 O O . PRO A 1 85 ? 5.378 5.601 -7.087 1.00 96.06 85 PRO A O 1
ATOM 646 N N . PRO A 1 86 ? 6.883 5.259 -8.731 1.00 97.00 86 PRO A N 1
ATOM 647 C CA . PRO A 1 86 ? 6.316 3.977 -9.128 1.00 97.00 86 PRO A CA 1
ATOM 648 C C . PRO A 1 86 ? 6.151 3.030 -7.932 1.00 97.00 86 PRO A C 1
ATOM 650 O O . PRO A 1 86 ? 7.096 2.816 -7.169 1.00 97.00 86 PRO A O 1
ATOM 653 N N . LEU A 1 87 ? 4.960 2.451 -7.784 1.00 97.56 87 LEU A N 1
ATOM 654 C CA . LEU A 1 87 ? 4.614 1.573 -6.671 1.00 97.56 87 LEU A CA 1
ATOM 655 C C . LEU A 1 87 ? 4.554 0.119 -7.128 1.00 97.56 87 LEU A C 1
ATOM 657 O O . LEU A 1 87 ? 3.886 -0.212 -8.108 1.00 97.56 87 LEU A O 1
ATOM 661 N N . PHE A 1 88 ? 5.190 -0.757 -6.359 1.00 98.00 88 PHE A N 1
ATOM 662 C CA . PHE A 1 88 ? 4.981 -2.195 -6.439 1.00 98.00 88 PHE A CA 1
ATOM 663 C C . PHE A 1 88 ? 4.149 -2.638 -5.244 1.00 98.00 88 PHE A C 1
ATOM 665 O O . PHE A 1 88 ? 4.580 -2.502 -4.099 1.00 98.00 88 PHE A O 1
ATOM 672 N N . VAL A 1 89 ? 2.942 -3.132 -5.512 1.00 97.56 89 VAL A N 1
ATOM 673 C CA . VAL A 1 89 ? 1.966 -3.503 -4.488 1.00 97.56 89 VAL A CA 1
ATOM 674 C C . VAL A 1 89 ? 1.762 -5.012 -4.526 1.00 97.56 89 VAL A C 1
ATOM 676 O O . VAL A 1 89 ? 1.404 -5.578 -5.559 1.00 97.56 89 VAL A O 1
ATOM 679 N N . LEU A 1 90 ? 1.993 -5.656 -3.386 1.00 96.62 90 LEU A N 1
ATOM 680 C CA . LEU A 1 90 ? 1.782 -7.084 -3.185 1.00 96.62 90 LEU A CA 1
ATOM 681 C C . LEU A 1 90 ? 0.566 -7.297 -2.291 1.00 96.62 90 LEU A C 1
ATOM 683 O O . LEU A 1 90 ? 0.507 -6.737 -1.199 1.00 96.62 90 LEU A O 1
ATOM 687 N N . ALA A 1 91 ? -0.350 -8.144 -2.741 1.00 96.75 91 ALA A N 1
ATOM 688 C CA . ALA A 1 91 ? -1.463 -8.648 -1.955 1.00 96.75 91 ALA A CA 1
ATOM 689 C C . ALA A 1 91 ? -1.481 -10.178 -1.987 1.00 96.75 91 ALA A C 1
ATOM 691 O O . ALA A 1 91 ? -0.953 -10.818 -2.900 1.00 96.75 91 ALA A O 1
ATOM 692 N N . SER A 1 92 ? -2.119 -10.758 -0.987 1.00 95.56 92 SER A N 1
ATOM 693 C CA . SER A 1 92 ? -2.408 -12.178 -0.874 1.00 95.56 92 SER A CA 1
ATOM 694 C C . SER A 1 92 ? -3.916 -12.402 -0.830 1.00 95.56 92 SER A C 1
ATOM 696 O O . SER A 1 92 ? -4.676 -11.576 -0.328 1.00 95.56 92 SER A O 1
ATOM 698 N N . ASP A 1 93 ? -4.370 -13.525 -1.371 1.00 94.44 93 ASP A N 1
ATOM 699 C CA . ASP A 1 93 ? -5.796 -13.846 -1.451 1.00 94.44 93 ASP A CA 1
ATOM 700 C C . ASP A 1 93 ? -6.424 -14.114 -0.070 1.00 94.44 93 ASP A C 1
ATOM 702 O O . ASP A 1 93 ? -7.577 -13.743 0.157 1.00 94.44 93 ASP A O 1
ATOM 706 N N . LYS A 1 94 ? -5.662 -14.686 0.877 1.00 94.06 94 LYS A N 1
ATOM 707 C CA . LYS A 1 94 ? -6.124 -15.038 2.233 1.00 94.06 94 LYS A CA 1
ATOM 708 C C . LYS A 1 94 ? -5.629 -14.064 3.308 1.00 94.06 94 LYS A C 1
ATOM 710 O O . LYS A 1 94 ? -5.176 -14.485 4.375 1.00 94.06 94 LYS A O 1
ATOM 715 N N . GLU A 1 95 ? -5.707 -12.759 3.056 1.00 93.44 95 GLU A N 1
ATOM 716 C CA . GLU A 1 95 ? -5.464 -11.739 4.084 1.00 93.44 95 GLU A CA 1
ATOM 717 C C . GLU A 1 95 ? -6.662 -10.806 4.274 1.00 93.44 95 GLU A C 1
ATOM 719 O O . GLU A 1 95 ? -7.370 -10.469 3.329 1.00 93.44 95 GLU A O 1
ATOM 724 N N . VAL A 1 96 ? -6.877 -10.364 5.516 1.00 95.31 96 VAL A N 1
ATOM 725 C CA . VAL A 1 96 ? -7.988 -9.459 5.861 1.00 95.31 96 VAL A CA 1
ATOM 726 C C . VAL A 1 96 ? -7.832 -8.096 5.182 1.00 95.31 96 VAL A C 1
ATOM 728 O O . VAL A 1 96 ? -8.829 -7.469 4.858 1.00 95.31 96 VAL A O 1
ATOM 731 N N . LEU A 1 97 ? -6.587 -7.673 4.936 1.00 95.38 97 LEU A N 1
ATOM 732 C CA . LEU A 1 97 ? -6.229 -6.369 4.366 1.00 95.38 97 LEU A CA 1
ATOM 733 C C . LEU A 1 97 ? -6.287 -6.322 2.831 1.00 95.38 97 LEU A C 1
ATOM 735 O O . LEU A 1 97 ? -5.882 -5.329 2.223 1.00 95.38 97 LEU A O 1
ATOM 739 N N . ARG A 1 98 ? -6.709 -7.415 2.185 1.00 95.38 98 ARG A N 1
ATOM 740 C CA . ARG A 1 98 ? -6.638 -7.570 0.728 1.00 95.38 98 ARG A CA 1
ATOM 741 C C . ARG A 1 98 ? -7.366 -6.440 0.008 1.00 95.38 98 ARG A C 1
ATOM 743 O O . ARG A 1 98 ? -6.831 -5.870 -0.943 1.00 95.38 98 ARG A O 1
ATOM 750 N N . ASP A 1 99 ? -8.575 -6.129 0.462 1.00 96.25 99 ASP A N 1
ATOM 751 C CA . ASP A 1 99 ? -9.421 -5.120 -0.165 1.00 96.25 99 ASP A CA 1
ATOM 752 C C . ASP A 1 99 ? -8.776 -3.737 -0.060 1.00 96.25 99 ASP A C 1
ATOM 754 O O . ASP A 1 99 ? -8.759 -2.994 -1.041 1.00 96.25 99 ASP A O 1
ATOM 758 N N . GLU A 1 100 ? -8.188 -3.398 1.089 1.00 96.69 100 GLU A N 1
ATOM 759 C CA . GLU A 1 100 ? -7.492 -2.132 1.304 1.00 96.69 100 GLU A CA 1
ATOM 760 C C . GLU A 1 100 ? -6.233 -2.013 0.438 1.00 96.69 100 GLU A C 1
ATOM 762 O O . GLU A 1 100 ? -5.986 -0.949 -0.138 1.00 96.69 100 GLU A O 1
ATOM 767 N N . ILE A 1 101 ? -5.457 -3.094 0.303 1.00 97.25 101 ILE A N 1
ATOM 768 C CA . ILE A 1 101 ? -4.250 -3.126 -0.534 1.00 97.25 101 ILE A CA 1
ATOM 769 C C . ILE A 1 101 ? -4.619 -2.893 -2.007 1.00 97.25 101 ILE A C 1
ATOM 771 O O . ILE A 1 101 ? -4.037 -2.031 -2.674 1.00 97.25 101 ILE A O 1
ATOM 775 N N . ILE A 1 102 ? -5.623 -3.621 -2.506 1.00 97.25 102 ILE A N 1
ATOM 776 C CA . ILE A 1 102 ? -6.115 -3.492 -3.884 1.00 97.25 102 ILE A CA 1
ATOM 777 C C . ILE A 1 102 ? -6.740 -2.107 -4.105 1.00 97.25 102 ILE A C 1
ATOM 779 O O . ILE A 1 102 ? -6.492 -1.463 -5.128 1.00 97.25 102 ILE A O 1
ATOM 783 N N . TYR A 1 103 ? -7.503 -1.604 -3.135 1.00 97.38 103 TYR A N 1
ATOM 784 C CA . TYR A 1 103 ? -8.100 -0.272 -3.188 1.00 97.38 103 TYR A CA 1
ATOM 785 C C . TYR A 1 103 ? -7.040 0.829 -3.299 1.00 97.38 103 TYR A C 1
ATOM 787 O O . TYR A 1 103 ? -7.154 1.688 -4.173 1.00 97.38 103 TYR A O 1
ATOM 795 N N . ILE A 1 104 ? -5.988 0.792 -2.474 1.00 97.38 104 ILE A N 1
ATOM 796 C CA . ILE A 1 104 ? -4.878 1.755 -2.535 1.00 97.38 104 ILE A CA 1
ATOM 797 C C . ILE A 1 104 ? -4.182 1.700 -3.898 1.00 97.38 104 ILE A C 1
ATOM 799 O O . ILE A 1 104 ? -3.915 2.754 -4.479 1.00 97.38 104 ILE A O 1
ATOM 803 N N . ALA A 1 105 ? -3.942 0.503 -4.443 1.00 97.94 105 ALA A N 1
ATOM 804 C CA . ALA A 1 105 ? -3.347 0.339 -5.768 1.00 97.94 105 ALA A CA 1
ATOM 805 C C . ALA A 1 105 ? -4.201 0.999 -6.864 1.00 97.94 105 ALA A C 1
ATOM 807 O O . ALA A 1 105 ? -3.693 1.793 -7.659 1.00 97.94 105 ALA A O 1
ATOM 808 N N . HIS A 1 106 ? -5.512 0.741 -6.876 1.00 97.94 106 HIS A N 1
ATOM 809 C CA . HIS A 1 106 ? -6.422 1.364 -7.840 1.00 97.94 106 HIS A CA 1
ATOM 810 C C . HIS A 1 106 ? -6.548 2.873 -7.654 1.00 97.94 106 HIS A C 1
ATOM 812 O O . HIS A 1 106 ? -6.628 3.598 -8.649 1.00 97.94 106 HIS A O 1
ATOM 818 N N . LYS A 1 107 ? -6.563 3.336 -6.402 1.00 97.12 107 LYS A N 1
ATOM 819 C CA . LYS A 1 107 ? -6.635 4.752 -6.054 1.00 97.12 107 LYS A CA 1
ATOM 820 C C . LYS A 1 107 ? -5.396 5.514 -6.509 1.00 97.12 107 LYS A C 1
ATOM 822 O O . LYS A 1 107 ? -5.535 6.587 -7.084 1.00 97.12 107 LYS A O 1
ATOM 827 N N . ALA A 1 108 ? -4.208 4.949 -6.313 1.00 97.56 108 ALA A N 1
ATOM 828 C CA . ALA A 1 108 ? -2.962 5.532 -6.800 1.00 97.56 108 ALA A CA 1
ATOM 829 C C . ALA A 1 108 ? -2.892 5.544 -8.337 1.00 97.56 108 ALA A C 1
ATOM 831 O O . ALA A 1 108 ? -2.488 6.545 -8.925 1.00 97.56 108 ALA A O 1
ATOM 832 N N . ALA A 1 109 ? -3.340 4.466 -8.990 1.00 97.56 109 ALA A N 1
ATOM 833 C CA . ALA A 1 109 ? -3.334 4.351 -10.449 1.00 97.56 109 ALA A CA 1
ATOM 834 C C . ALA A 1 109 ? -4.391 5.216 -11.157 1.00 97.56 109 ALA A C 1
ATOM 836 O O . ALA A 1 109 ? -4.270 5.453 -12.352 1.00 97.56 109 ALA A O 1
ATOM 837 N N . ASN A 1 110 ? -5.448 5.651 -10.461 1.00 96.38 110 ASN A N 1
ATOM 838 C CA . ASN A 1 110 ? -6.545 6.434 -11.043 1.00 96.38 110 ASN A CA 1
ATOM 839 C C . ASN A 1 110 ? -7.038 7.512 -10.061 1.00 96.38 110 ASN A C 1
ATOM 841 O O . ASN A 1 110 ? -8.197 7.460 -9.640 1.00 96.38 110 ASN A O 1
ATOM 845 N N . PRO A 1 111 ? -6.196 8.480 -9.662 1.00 94.69 111 PRO A N 1
ATOM 846 C CA . PRO A 1 111 ? -6.526 9.419 -8.589 1.00 94.69 111 PRO A CA 1
ATOM 847 C C . PRO A 1 111 ? -7.803 10.230 -8.864 1.00 94.69 111 PRO A C 1
ATOM 849 O O . PRO A 1 111 ? -8.565 10.491 -7.937 1.00 94.69 111 PRO A O 1
ATOM 852 N N . GLU A 1 112 ? -8.102 10.542 -10.129 1.00 92.81 112 GLU A N 1
ATOM 853 C CA . GLU A 1 112 ? -9.320 11.262 -10.541 1.00 92.81 112 GLU A CA 1
ATOM 854 C C . GLU A 1 112 ? -10.620 10.530 -10.181 1.00 92.81 112 GLU A C 1
ATOM 856 O O . GLU A 1 112 ? -11.633 11.156 -9.871 1.00 92.81 112 GLU A O 1
ATOM 861 N N . LYS A 1 113 ? -10.604 9.190 -10.175 1.00 94.81 113 LYS A N 1
ATOM 862 C CA . LYS A 1 113 ? -11.775 8.372 -9.827 1.00 94.81 113 LYS A CA 1
ATOM 863 C C . LYS A 1 113 ? -12.036 8.335 -8.316 1.00 94.81 113 LYS A C 1
ATOM 865 O O . LYS A 1 113 ? -13.125 7.949 -7.891 1.00 94.81 113 LYS A O 1
ATOM 870 N N . TYR A 1 114 ? -11.052 8.716 -7.504 1.00 93.88 114 TYR A N 1
ATOM 871 C CA . TYR A 1 114 ? -11.084 8.576 -6.049 1.00 93.88 114 TYR A CA 1
ATOM 872 C C . TYR A 1 114 ? -10.708 9.894 -5.357 1.00 93.88 114 TYR A C 1
ATOM 874 O O . TYR A 1 114 ? -9.670 9.956 -4.684 1.00 93.88 114 TYR A O 1
ATOM 882 N N . PRO A 1 115 ? -11.550 10.936 -5.491 1.00 91.50 115 PRO A N 1
ATOM 883 C CA . PRO A 1 115 ? -11.282 12.235 -4.895 1.00 91.50 115 PRO A CA 1
ATOM 884 C C . PRO A 1 115 ? -11.193 12.160 -3.368 1.00 91.50 115 PRO A C 1
ATOM 886 O O . PRO A 1 115 ? -11.805 11.306 -2.709 1.00 91.50 115 PRO A O 1
ATOM 889 N N . VAL A 1 116 ? -10.415 13.069 -2.788 1.00 92.31 116 VAL A N 1
ATOM 890 C CA . VAL A 1 116 ? -10.249 13.178 -1.338 1.00 92.31 116 VAL A CA 1
ATOM 891 C C . VAL A 1 116 ? -11.502 13.795 -0.730 1.00 92.31 116 VAL A C 1
ATOM 893 O O . VAL A 1 116 ? -12.006 14.819 -1.195 1.00 92.31 116 VAL A O 1
ATOM 896 N N . LYS A 1 117 ? -11.988 13.189 0.354 1.00 91.44 117 LYS A N 1
ATOM 897 C CA . LYS A 1 117 ? -13.171 13.672 1.066 1.00 91.44 117 LYS A CA 1
ATOM 898 C C . LYS A 1 117 ? -12.939 15.074 1.660 1.00 91.44 117 LYS A C 1
ATOM 900 O O . LYS A 1 117 ? -11.833 15.336 2.143 1.00 91.44 117 LYS A O 1
ATOM 905 N N . PRO A 1 118 ? -13.951 15.961 1.679 1.00 89.94 118 PRO A N 1
ATOM 906 C CA . PRO A 1 118 ? -13.826 17.297 2.263 1.00 89.94 118 PRO A CA 1
ATOM 907 C C . PRO A 1 118 ? -13.319 17.283 3.709 1.00 89.94 118 PRO A C 1
ATOM 909 O O . PRO A 1 118 ? -12.389 18.020 4.030 1.00 89.94 118 PRO A O 1
ATOM 912 N N . GLU A 1 119 ? -13.827 16.374 4.545 1.00 88.56 119 GLU A N 1
ATOM 913 C CA . GLU A 1 119 ? -13.426 16.259 5.954 1.00 88.56 119 GLU A CA 1
ATOM 914 C C . GLU A 1 119 ? -11.929 15.933 6.081 1.00 88.56 119 GLU A C 1
ATOM 916 O O . GLU A 1 119 ? -11.220 16.427 6.954 1.00 88.56 119 GLU A O 1
ATOM 921 N N . THR A 1 120 ? -11.406 15.134 5.153 1.00 88.69 120 THR A N 1
ATOM 922 C CA . THR A 1 120 ? -9.988 14.785 5.095 1.00 88.69 120 THR A CA 1
ATOM 923 C C . THR A 1 120 ? -9.108 15.972 4.676 1.00 88.69 120 THR A C 1
ATOM 925 O O . THR A 1 120 ? -7.988 16.110 5.175 1.00 88.69 120 THR A O 1
ATOM 928 N N . LYS A 1 121 ? -9.604 16.853 3.796 1.00 89.94 121 LYS A N 1
ATOM 929 C CA . LYS A 1 121 ? -8.910 18.094 3.392 1.00 89.94 121 LYS A CA 1
ATOM 930 C C . LYS A 1 121 ? -8.867 19.130 4.518 1.00 89.94 121 LYS A C 1
ATOM 932 O O . LYS A 1 121 ? -7.928 19.922 4.587 1.00 89.94 121 LYS A O 1
ATOM 937 N N . GLU A 1 122 ? -9.866 19.129 5.398 1.00 89.94 122 GLU A N 1
ATOM 938 C CA . GLU A 1 122 ? -9.878 19.965 6.603 1.00 89.94 122 GLU A CA 1
ATOM 939 C C . GLU A 1 122 ? -8.821 19.509 7.614 1.00 89.94 122 GLU A C 1
ATOM 941 O O . GLU A 1 122 ? -8.113 20.346 8.173 1.00 89.94 122 GLU A O 1
ATOM 946 N N . LEU A 1 123 ? -8.667 18.190 7.789 1.00 88.00 123 LEU A N 1
ATOM 947 C CA . LEU A 1 123 ? -7.674 17.603 8.695 1.00 88.00 123 LEU A CA 1
ATOM 948 C C . LEU A 1 123 ? -6.228 17.850 8.249 1.00 88.00 123 LEU A C 1
ATOM 950 O O . LEU A 1 123 ? -5.358 18.043 9.096 1.00 88.00 123 LEU A O 1
ATOM 954 N N . LEU A 1 124 ? -5.960 17.844 6.939 1.00 89.31 124 LEU A N 1
ATOM 955 C CA . LEU A 1 124 ? -4.621 18.053 6.393 1.00 89.31 124 LEU A CA 1
ATOM 956 C C . LEU A 1 124 ? -4.623 19.190 5.352 1.00 89.31 124 LEU A C 1
ATOM 958 O O . LEU A 1 124 ? -4.892 18.940 4.175 1.00 89.31 124 LEU A O 1
ATOM 962 N N . PRO A 1 125 ? -4.262 20.432 5.745 1.00 87.69 125 PRO A N 1
ATOM 963 C CA . PRO A 1 125 ? -4.338 21.606 4.871 1.00 87.69 125 PRO A CA 1
ATOM 964 C C . PRO A 1 125 ? -3.552 21.499 3.560 1.00 87.69 125 PRO A C 1
ATOM 966 O O . PRO A 1 125 ? -3.931 22.127 2.574 1.00 87.69 125 PRO A O 1
ATOM 969 N N . SER A 1 126 ? -2.490 20.686 3.513 1.00 88.94 126 SER A N 1
ATOM 970 C CA . SER A 1 126 ? -1.714 20.451 2.287 1.00 88.94 126 SER A CA 1
ATOM 971 C C . SER A 1 126 ? -2.506 19.730 1.187 1.00 88.94 126 SER A C 1
ATOM 973 O O . SER A 1 126 ? -2.094 19.772 0.026 1.00 88.94 126 SER A O 1
ATOM 975 N N . LEU A 1 127 ? -3.644 19.107 1.528 1.00 89.81 127 LEU A N 1
ATOM 976 C CA . LEU A 1 127 ? -4.523 18.413 0.587 1.00 89.81 127 LEU A CA 1
ATOM 977 C C . LEU A 1 127 ? -5.623 19.293 -0.026 1.00 89.81 127 LEU A C 1
ATOM 979 O O . LEU A 1 127 ? -6.303 18.826 -0.937 1.00 89.81 127 LEU A O 1
ATOM 983 N N . LYS A 1 128 ? -5.820 20.539 0.433 1.00 89.56 128 LYS A N 1
ATOM 984 C CA . LYS A 1 128 ? -6.934 21.395 -0.028 1.00 89.56 128 LYS A CA 1
ATOM 985 C C . LYS A 1 128 ? -6.954 21.579 -1.547 1.00 89.56 128 LYS A C 1
ATOM 987 O O . LYS A 1 128 ? -7.980 21.334 -2.175 1.00 89.56 128 LYS A O 1
ATOM 992 N N . ASP A 1 129 ? -5.789 21.879 -2.111 1.00 90.69 129 ASP A N 1
ATOM 993 C CA . ASP A 1 129 ? -5.600 22.153 -3.539 1.00 90.69 129 ASP A CA 1
ATOM 994 C C . ASP A 1 129 ? -4.825 21.028 -4.243 1.00 90.69 129 ASP A C 1
ATOM 996 O O . ASP A 1 129 ? -4.172 21.243 -5.258 1.00 90.69 129 ASP A O 1
ATOM 1000 N N . ILE A 1 130 ? -4.803 19.812 -3.684 1.00 90.75 130 ILE A N 1
ATOM 1001 C CA . ILE A 1 130 ? -3.990 18.723 -4.252 1.00 90.75 130 ILE A CA 1
ATOM 1002 C C . ILE A 1 130 ? -4.531 18.243 -5.604 1.00 90.75 130 ILE A C 1
ATOM 1004 O O . ILE A 1 130 ? -3.758 17.909 -6.494 1.00 90.75 130 ILE A O 1
ATOM 1008 N N . GLU A 1 131 ? -5.853 18.254 -5.772 1.00 88.50 131 GLU A N 1
ATOM 1009 C CA . GLU A 1 131 ? -6.524 17.798 -6.994 1.00 88.50 131 GLU A CA 1
ATOM 1010 C C . GLU A 1 131 ? -6.403 18.826 -8.122 1.00 88.50 131 GLU A C 1
ATOM 1012 O O . GLU A 1 131 ? -6.249 18.449 -9.279 1.00 88.50 131 GLU A O 1
ATOM 1017 N N . SER A 1 132 ? -6.391 20.124 -7.796 1.00 89.38 132 SER A N 1
ATOM 1018 C CA . SER A 1 132 ? -6.202 21.196 -8.782 1.00 89.38 132 SER A CA 1
ATOM 1019 C C . SER A 1 132 ? -4.763 21.299 -9.291 1.00 89.38 132 SER A C 1
ATOM 1021 O O . SER A 1 132 ? -4.533 21.906 -10.334 1.00 89.38 132 SER A O 1
ATOM 1023 N N . LYS A 1 133 ? -3.795 20.679 -8.602 1.00 89.06 133 LYS A N 1
ATOM 1024 C CA . LYS A 1 133 ? -2.398 20.604 -9.058 1.00 89.06 133 LYS A CA 1
ATOM 1025 C C . LYS A 1 133 ? -2.194 19.687 -10.264 1.00 89.06 133 LYS A C 1
ATOM 1027 O O . LYS A 1 133 ? -1.143 19.783 -10.887 1.00 89.06 133 LYS A O 1
ATOM 1032 N N . GLY A 1 134 ? -3.158 18.820 -10.588 1.00 86.38 134 GLY A N 1
ATOM 1033 C CA . GLY A 1 134 ? -3.099 17.979 -11.787 1.00 86.38 134 GLY A CA 1
ATOM 1034 C C . GLY A 1 134 ? -1.920 17.004 -11.795 1.00 86.38 134 GLY A C 1
ATOM 1035 O O . GLY A 1 134 ? -1.242 16.872 -12.807 1.00 86.38 134 GLY A O 1
ATOM 1036 N N . TYR A 1 135 ? -1.631 16.357 -10.661 1.00 93.50 135 TYR A N 1
ATOM 1037 C CA . TYR A 1 135 ? -0.597 15.324 -10.622 1.00 93.50 135 TYR A CA 1
ATOM 1038 C C . TYR A 1 135 ? -0.966 14.139 -11.516 1.00 93.50 135 TYR A C 1
ATOM 1040 O O . TYR A 1 135 ? -2.098 13.657 -11.491 1.00 93.50 135 TYR A O 1
ATOM 1048 N N . GLU A 1 136 ? 0.030 13.627 -12.235 1.00 94.44 136 GLU A N 1
ATOM 1049 C CA . GLU A 1 136 ? -0.121 12.435 -13.064 1.00 94.44 136 GLU A CA 1
ATOM 1050 C C . GLU A 1 136 ? -0.539 11.209 -12.231 1.00 94.44 136 GLU A C 1
ATOM 1052 O O . GLU A 1 136 ? -0.123 11.068 -11.071 1.00 94.44 136 GLU A O 1
ATOM 1057 N N . PRO A 1 137 ? -1.314 10.275 -12.807 1.00 96.88 137 PRO A N 1
ATOM 1058 C CA . PRO A 1 137 ? -1.591 8.996 -12.174 1.00 96.88 137 PRO A CA 1
ATOM 1059 C C . PRO A 1 137 ? -0.306 8.251 -11.793 1.00 96.88 137 PRO A C 1
ATOM 1061 O O . PRO A 1 137 ? 0.656 8.178 -12.563 1.00 96.88 137 PRO A O 1
ATOM 1064 N N . THR A 1 138 ? -0.286 7.664 -10.598 1.00 97.06 138 THR A N 1
ATOM 1065 C CA . THR A 1 138 ? 0.884 6.921 -10.125 1.00 97.06 138 THR A CA 1
ATOM 1066 C C . THR A 1 138 ? 1.022 5.626 -10.920 1.00 97.06 138 THR A C 1
ATOM 1068 O O . THR A 1 138 ? 0.062 4.874 -11.090 1.00 97.06 138 THR A O 1
ATOM 1071 N N . LYS A 1 139 ? 2.237 5.321 -11.383 1.00 97.25 139 LYS A N 1
ATOM 1072 C CA . LYS A 1 139 ? 2.534 4.032 -12.021 1.00 97.25 139 LYS A CA 1
ATOM 1073 C C . LYS A 1 139 ? 2.477 2.933 -10.962 1.00 97.25 139 LYS A C 1
ATOM 1075 O O . LYS A 1 139 ? 3.292 2.934 -10.043 1.00 97.25 139 LYS A O 1
ATOM 1080 N N . VAL A 1 140 ? 1.538 2.001 -11.089 1.00 97.69 140 VAL A N 1
ATOM 1081 C CA . VAL A 1 140 ? 1.344 0.914 -10.119 1.00 97.69 140 VAL A CA 1
ATOM 1082 C C . VAL A 1 140 ? 1.490 -0.438 -10.801 1.00 97.69 140 VAL A C 1
ATOM 1084 O O . VAL A 1 140 ? 0.830 -0.710 -11.802 1.00 97.69 140 VAL A O 1
ATOM 1087 N N . HIS A 1 141 ? 2.307 -1.308 -10.215 1.00 97.50 141 HIS A N 1
ATOM 1088 C CA . HIS A 1 141 ? 2.342 -2.731 -10.527 1.00 97.50 141 HIS A CA 1
ATOM 1089 C C . HIS A 1 141 ? 1.750 -3.505 -9.346 1.00 97.50 141 HIS A C 1
ATOM 1091 O O . HIS A 1 141 ? 2.377 -3.604 -8.292 1.00 97.50 141 HIS A O 1
ATOM 1097 N N . LEU A 1 142 ? 0.544 -4.049 -9.517 1.00 97.69 142 LEU A N 1
ATOM 1098 C CA . LEU A 1 142 ? -0.154 -4.855 -8.511 1.00 97.69 142 LEU A CA 1
ATOM 1099 C C . LEU A 1 142 ? 0.018 -6.350 -8.816 1.00 97.69 142 LEU A C 1
ATOM 1101 O O . LEU A 1 142 ? -0.239 -6.782 -9.940 1.00 97.69 142 LEU A O 1
ATOM 1105 N N . GLN A 1 143 ? 0.415 -7.145 -7.822 1.00 97.00 143 GLN A N 1
ATOM 1106 C CA . GLN A 1 143 ? 0.370 -8.611 -7.884 1.00 97.00 143 GLN A CA 1
ATOM 1107 C C . GLN A 1 143 ? -0.438 -9.155 -6.709 1.00 97.00 143 GLN A C 1
ATOM 1109 O O . GLN A 1 143 ? -0.178 -8.802 -5.559 1.00 97.00 143 GLN A O 1
ATOM 1114 N N . VAL A 1 144 ? -1.390 -10.034 -7.012 1.00 96.50 144 VAL A N 1
ATOM 1115 C CA . VAL A 1 144 ? -2.183 -10.761 -6.019 1.00 96.50 144 VAL A CA 1
ATOM 1116 C C . VAL A 1 144 ? -1.788 -12.230 -6.100 1.00 96.50 144 VAL A C 1
ATOM 1118 O O . VAL A 1 144 ? -1.812 -12.806 -7.185 1.00 96.50 144 VAL A O 1
ATOM 1121 N N . TYR A 1 145 ? -1.375 -12.807 -4.976 1.00 95.94 145 TYR A N 1
ATOM 1122 C CA . TYR A 1 145 ? -0.983 -14.210 -4.884 1.00 95.94 145 TYR A CA 1
ATOM 1123 C C . TYR A 1 145 ? -2.138 -15.034 -4.314 1.00 95.94 145 TYR A C 1
ATOM 1125 O O . TYR A 1 145 ? -2.621 -14.767 -3.213 1.00 95.94 145 TYR A O 1
ATOM 1133 N N . ASP A 1 146 ? -2.581 -16.028 -5.078 1.00 95.12 146 ASP A N 1
ATOM 1134 C CA . ASP A 1 146 ? -3.701 -16.887 -4.701 1.00 95.12 146 ASP A CA 1
ATOM 1135 C C . ASP A 1 146 ? -3.306 -17.880 -3.606 1.00 95.12 146 ASP A C 1
ATOM 1137 O O . ASP A 1 146 ? -2.182 -18.382 -3.581 1.00 95.12 146 ASP A O 1
ATOM 1141 N N . GLU A 1 147 ? -4.248 -18.181 -2.707 1.00 94.19 147 GLU A N 1
ATOM 1142 C CA . GLU A 1 147 ? -4.080 -19.155 -1.618 1.00 94.19 147 GLU A CA 1
ATOM 1143 C C . GLU A 1 147 ? -2.899 -18.867 -0.666 1.00 94.19 147 GLU A C 1
ATOM 1145 O O . GLU A 1 147 ? -2.442 -19.750 0.063 1.00 94.19 147 GLU A O 1
ATOM 1150 N N . THR A 1 148 ? -2.403 -17.625 -0.624 1.00 95.31 148 THR A N 1
ATOM 1151 C CA . THR A 1 148 ? -1.334 -17.211 0.295 1.00 95.31 148 THR A CA 1
ATOM 1152 C C . THR A 1 148 ? -1.856 -16.369 1.450 1.00 95.31 148 THR A C 1
ATOM 1154 O O . THR A 1 148 ? -2.896 -15.718 1.360 1.00 95.31 148 THR A O 1
ATOM 1157 N N . CYS A 1 149 ? -1.125 -16.398 2.562 1.00 93.38 149 CYS A N 1
ATOM 1158 C CA . CYS A 1 149 ? -1.443 -15.656 3.776 1.00 93.38 149 CYS A CA 1
ATOM 1159 C C . CYS A 1 149 ? -0.852 -14.237 3.775 1.00 93.38 149 CYS A C 1
ATOM 1161 O O . CYS A 1 149 ? -0.056 -13.860 2.915 1.00 93.38 149 CYS A O 1
ATOM 1163 N N . HIS A 1 150 ? -1.223 -13.469 4.798 1.00 95.56 150 HIS A N 1
ATOM 1164 C CA . HIS A 1 150 ? -0.679 -12.144 5.077 1.00 95.56 150 HIS A CA 1
ATOM 1165 C C . HIS A 1 150 ? 0.860 -12.155 5.186 1.00 95.56 150 HIS A C 1
ATOM 1167 O O . HIS A 1 150 ? 1.443 -13.006 5.858 1.00 95.56 150 HIS A O 1
ATOM 1173 N N . VAL A 1 151 ? 1.511 -11.172 4.551 1.00 93.44 151 VAL A N 1
ATOM 1174 C CA . VAL A 1 151 ? 2.981 -11.010 4.497 1.00 93.44 151 VAL A CA 1
ATOM 1175 C C . VAL A 1 151 ? 3.707 -12.229 3.914 1.00 93.44 151 VAL A C 1
ATOM 1177 O O . VAL A 1 151 ? 4.706 -12.705 4.451 1.00 93.44 151 VAL A O 1
ATOM 1180 N N . LEU A 1 152 ? 3.253 -12.708 2.755 1.00 94.06 152 LEU A N 1
ATOM 1181 C CA . LEU A 1 152 ? 3.882 -13.808 2.018 1.00 94.06 152 LEU A CA 1
ATOM 1182 C C . LEU A 1 152 ? 5.432 -13.759 1.941 1.00 94.06 152 LEU A C 1
ATOM 1184 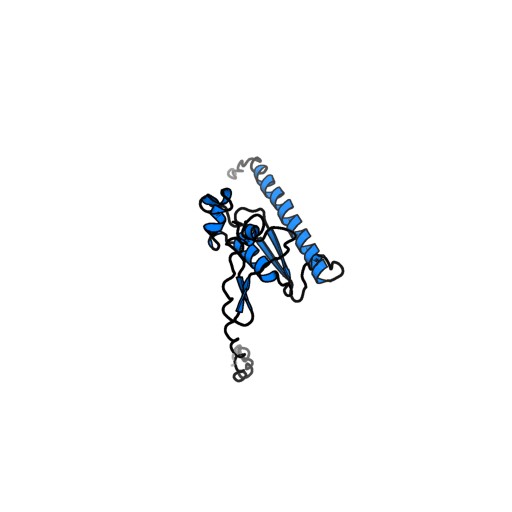O O . LEU A 1 152 ? 6.047 -14.808 2.147 1.00 94.06 152 LEU A O 1
ATOM 1188 N N . PRO A 1 153 ? 6.107 -12.608 1.711 1.00 95.19 153 PRO A N 1
ATOM 1189 C CA . PRO A 1 153 ? 7.574 -12.565 1.667 1.00 95.19 153 PRO A CA 1
ATOM 1190 C C . PRO A 1 153 ? 8.273 -13.063 2.941 1.00 95.19 153 PRO A C 1
ATOM 1192 O O . PRO A 1 153 ? 9.403 -13.540 2.857 1.00 95.19 153 PRO A O 1
ATOM 1195 N N . LEU A 1 154 ? 7.610 -13.018 4.104 1.00 95.88 154 LEU A N 1
ATOM 1196 C CA . LEU A 1 154 ? 8.158 -13.541 5.360 1.00 95.88 154 LEU A CA 1
ATOM 1197 C C . LEU A 1 154 ? 8.447 -15.050 5.278 1.00 95.88 154 LEU A C 1
ATOM 1199 O O . LEU A 1 154 ? 9.391 -15.546 5.890 1.00 95.88 154 LEU A O 1
ATOM 1203 N N . PHE A 1 155 ? 7.679 -15.781 4.470 1.00 94.19 155 PHE A N 1
ATOM 1204 C CA . PHE A 1 155 ? 7.794 -17.227 4.290 1.00 94.19 155 PHE A CA 1
ATOM 1205 C C . PHE A 1 155 ? 8.736 -17.578 3.131 1.00 94.19 155 PHE A C 1
ATOM 1207 O O . PHE A 1 155 ? 8.382 -18.364 2.250 1.00 94.19 155 PHE A O 1
ATOM 1214 N N . SER A 1 156 ? 9.943 -17.003 3.120 1.00 94.19 156 SER A N 1
ATOM 1215 C CA . SER A 1 156 ? 10.940 -17.092 2.030 1.00 94.19 156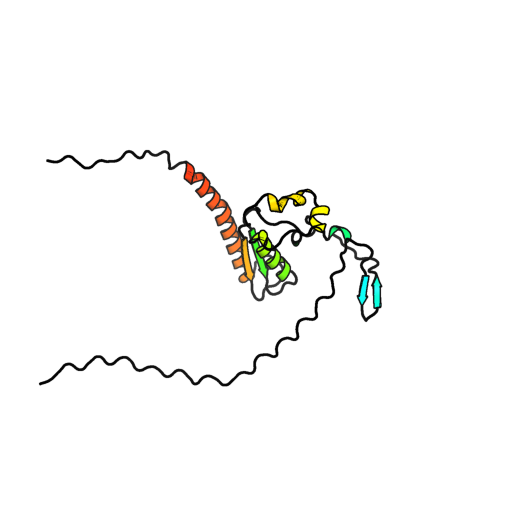 SER A CA 1
ATOM 1216 C C . SER A 1 156 ? 11.342 -18.520 1.619 1.00 94.19 156 SER A C 1
ATOM 1218 O O . SER A 1 156 ? 11.825 -18.749 0.508 1.00 94.19 156 SER A O 1
ATOM 1220 N N . PHE A 1 157 ? 11.107 -19.502 2.490 1.00 94.00 157 PHE A N 1
ATOM 1221 C CA . PHE A 1 157 ? 11.307 -20.922 2.208 1.00 94.00 157 PHE A CA 1
ATOM 1222 C C . PHE A 1 157 ? 10.251 -21.516 1.257 1.00 94.00 157 PHE A C 1
ATOM 1224 O O . PHE A 1 157 ? 10.511 -22.539 0.621 1.00 94.00 157 PHE A O 1
ATOM 1231 N N . THR A 1 158 ? 9.092 -20.872 1.106 1.00 95.88 158 THR A N 1
ATOM 1232 C CA . THR A 1 158 ? 8.015 -21.307 0.208 1.00 95.88 158 THR A CA 1
ATOM 1233 C C . THR A 1 158 ? 8.285 -20.908 -1.244 1.00 95.88 158 THR A C 1
ATOM 1235 O O . THR A 1 158 ? 8.931 -19.903 -1.541 1.00 95.88 158 THR A O 1
ATOM 1238 N N . THR A 1 159 ? 7.768 -21.698 -2.183 1.00 95.94 159 THR A N 1
ATOM 1239 C CA . THR A 1 159 ? 7.842 -21.404 -3.620 1.00 95.94 159 THR A CA 1
ATOM 1240 C C . THR A 1 159 ? 7.219 -20.049 -4.000 1.00 95.94 159 THR A C 1
ATOM 1242 O O . THR A 1 159 ? 7.921 -19.270 -4.647 1.00 95.94 159 THR A O 1
ATOM 1245 N N . PRO A 1 160 ? 5.975 -19.701 -3.602 1.00 95.12 160 PRO A N 1
ATOM 1246 C CA . PRO A 1 160 ? 5.385 -18.401 -3.941 1.00 95.12 160 PRO A CA 1
ATOM 1247 C C . PRO A 1 160 ? 6.191 -17.212 -3.396 1.00 95.12 160 PRO A C 1
ATOM 1249 O O . PRO A 1 160 ? 6.425 -16.257 -4.132 1.00 95.12 160 PRO A O 1
ATOM 1252 N N . ALA A 1 161 ? 6.732 -17.290 -2.173 1.00 95.44 161 ALA A N 1
ATOM 1253 C CA . ALA A 1 161 ? 7.562 -16.211 -1.632 1.00 95.44 161 ALA A CA 1
ATOM 1254 C C . ALA A 1 161 ? 8.850 -15.985 -2.445 1.00 95.44 161 ALA A C 1
ATOM 1256 O O . ALA A 1 161 ? 9.258 -14.841 -2.655 1.00 95.44 161 ALA A O 1
ATOM 1257 N N . LYS A 1 162 ? 9.476 -17.049 -2.971 1.00 96.38 162 LYS A N 1
ATOM 1258 C CA . LYS A 1 162 ? 10.633 -16.916 -3.879 1.00 96.38 162 LYS A CA 1
ATOM 1259 C C . LYS A 1 162 ? 10.269 -16.159 -5.158 1.00 96.38 162 LYS A C 1
ATOM 1261 O O . LYS A 1 162 ? 11.086 -15.379 -5.649 1.00 96.38 162 LYS A O 1
ATOM 1266 N N . TYR A 1 163 ? 9.061 -16.356 -5.690 1.00 96.12 163 TYR A N 1
ATOM 1267 C CA . TYR A 1 163 ? 8.562 -15.564 -6.816 1.00 96.12 163 TYR A CA 1
ATOM 1268 C C . TYR A 1 163 ? 8.318 -14.104 -6.426 1.00 96.12 163 TYR A C 1
ATOM 1270 O O . TYR A 1 163 ? 8.744 -13.232 -7.183 1.00 96.12 163 TYR A O 1
ATOM 1278 N N . CYS A 1 164 ? 7.782 -13.821 -5.230 1.00 96.31 164 CYS A N 1
ATOM 1279 C CA . CYS A 1 164 ? 7.678 -12.446 -4.727 1.00 96.31 164 CYS A CA 1
ATOM 1280 C C . CYS A 1 164 ? 9.039 -11.750 -4.701 1.00 96.31 164 CYS A C 1
ATOM 1282 O O . CYS A 1 164 ? 9.168 -10.652 -5.229 1.00 96.31 164 CYS A O 1
ATOM 1284 N N . TYR A 1 165 ? 10.079 -12.389 -4.154 1.00 97.06 165 TYR A N 1
ATOM 1285 C CA . TYR A 1 165 ? 11.422 -11.801 -4.124 1.00 97.06 165 TYR A CA 1
ATOM 1286 C C . TYR A 1 165 ? 11.989 -11.537 -5.520 1.00 97.06 165 TYR A C 1
ATOM 1288 O O . TYR A 1 165 ? 12.589 -10.487 -5.747 1.00 97.06 165 TYR A O 1
ATOM 1296 N N . ARG A 1 166 ? 11.771 -12.452 -6.472 1.00 96.81 166 ARG A N 1
ATOM 1297 C CA . ARG A 1 166 ? 12.154 -12.235 -7.876 1.00 96.81 166 ARG A CA 1
ATOM 1298 C C . ARG A 1 166 ? 11.403 -11.049 -8.476 1.00 96.81 166 ARG A C 1
ATOM 1300 O O . ARG A 1 166 ? 12.028 -10.218 -9.122 1.00 96.81 166 ARG A O 1
ATOM 1307 N N . ALA A 1 167 ? 10.098 -10.945 -8.238 1.00 96.50 167 ALA A N 1
ATOM 1308 C CA . ALA A 1 167 ? 9.284 -9.834 -8.714 1.00 96.50 167 ALA A CA 1
ATOM 1309 C C . ALA A 1 167 ? 9.720 -8.492 -8.105 1.00 96.50 167 ALA A C 1
ATOM 1311 O O . ALA A 1 167 ? 9.894 -7.531 -8.849 1.00 96.50 167 ALA A O 1
ATOM 1312 N N . ILE A 1 168 ? 9.981 -8.444 -6.792 1.00 96.81 168 ILE A N 1
ATOM 1313 C CA . ILE A 1 168 ? 10.531 -7.265 -6.103 1.00 96.81 168 ILE A CA 1
ATOM 1314 C C . ILE A 1 168 ? 11.863 -6.867 -6.741 1.00 96.81 168 ILE A C 1
ATOM 1316 O O . ILE A 1 168 ? 12.037 -5.716 -7.127 1.00 96.81 168 ILE A O 1
ATOM 1320 N N . ALA A 1 169 ? 12.792 -7.814 -6.903 1.00 96.44 169 ALA A N 1
ATOM 1321 C CA . ALA A 1 169 ? 14.103 -7.539 -7.483 1.00 96.44 169 ALA A CA 1
ATOM 1322 C C . ALA A 1 169 ? 14.002 -7.028 -8.930 1.00 96.44 169 ALA A C 1
ATOM 1324 O O . ALA A 1 169 ? 14.688 -6.072 -9.291 1.00 96.44 169 ALA A O 1
ATOM 1325 N N . LEU A 1 170 ? 13.128 -7.624 -9.747 1.00 95.81 170 LEU A N 1
ATOM 1326 C CA . LEU A 1 170 ? 12.877 -7.183 -11.121 1.00 95.81 170 LEU A CA 1
ATOM 1327 C C . LEU A 1 170 ? 12.240 -5.795 -11.171 1.00 95.81 170 LEU A C 1
ATOM 1329 O O . LEU A 1 170 ? 12.632 -4.989 -12.009 1.00 95.81 170 LEU A O 1
ATOM 1333 N N . PHE A 1 171 ? 11.301 -5.499 -10.272 1.00 96.06 171 PHE A N 1
ATOM 1334 C CA . PHE A 1 171 ? 10.712 -4.170 -10.166 1.00 96.06 171 PHE A CA 1
ATOM 1335 C C . PHE A 1 171 ? 11.760 -3.134 -9.761 1.00 96.06 171 PHE A C 1
ATOM 1337 O O . PHE A 1 171 ? 11.884 -2.113 -10.430 1.00 96.06 171 PHE A O 1
ATOM 1344 N N . CYS A 1 172 ? 12.558 -3.417 -8.725 1.00 95.62 172 CYS A N 1
ATOM 1345 C CA . CYS A 1 172 ? 13.655 -2.553 -8.300 1.00 95.62 172 CYS A CA 1
ATOM 1346 C C . CYS A 1 172 ? 14.620 -2.289 -9.456 1.00 95.62 172 CYS A C 1
ATOM 1348 O O . CYS A 1 172 ? 14.898 -1.132 -9.747 1.00 95.62 172 CYS A O 1
ATOM 1350 N N . LYS A 1 173 ? 15.057 -3.343 -10.155 1.00 94.75 173 LYS A N 1
ATOM 1351 C CA . LYS A 1 173 ? 15.896 -3.236 -11.351 1.00 94.75 173 LYS A CA 1
ATOM 1352 C C . LYS A 1 173 ? 15.241 -2.356 -12.418 1.00 94.75 173 LYS A C 1
ATOM 1354 O O . LYS A 1 173 ? 15.876 -1.447 -12.933 1.00 94.75 173 LYS A O 1
ATOM 1359 N N . HIS A 1 174 ? 13.964 -2.586 -12.722 1.00 91.38 174 HIS A N 1
ATOM 1360 C CA . HIS A 1 174 ? 13.222 -1.802 -13.705 1.00 91.38 174 HIS A CA 1
ATOM 1361 C C . HIS A 1 174 ? 13.198 -0.313 -13.340 1.00 91.38 174 HIS A C 1
ATOM 1363 O O . HIS A 1 174 ? 13.556 0.512 -14.174 1.00 91.38 174 HIS A O 1
ATOM 1369 N N . VAL A 1 175 ? 12.834 0.046 -12.105 1.00 93.50 175 VAL A N 1
ATOM 1370 C CA . VAL A 1 175 ? 12.720 1.459 -11.709 1.00 93.50 175 VAL A CA 1
ATOM 1371 C C . VAL A 1 175 ? 14.074 2.148 -11.549 1.00 93.50 175 VAL A C 1
ATOM 1373 O O . VAL A 1 175 ? 14.162 3.350 -11.781 1.0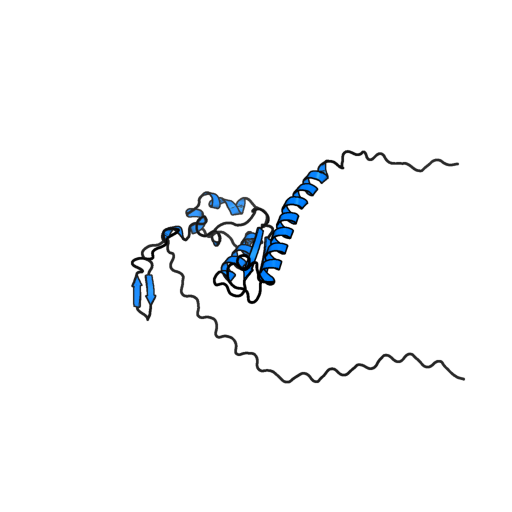0 93.50 175 VAL A O 1
ATOM 1376 N N . THR A 1 176 ? 15.140 1.432 -11.182 1.00 89.44 176 THR A N 1
ATOM 1377 C CA . THR A 1 176 ? 16.476 2.034 -11.056 1.00 89.44 176 THR A CA 1
ATOM 1378 C C . THR A 1 176 ? 17.209 2.117 -12.393 1.00 89.44 176 THR A C 1
ATOM 1380 O O . THR A 1 176 ? 17.873 3.119 -12.647 1.00 89.44 176 THR A O 1
ATOM 1383 N N . GLU A 1 177 ? 17.063 1.128 -13.278 1.00 82.56 177 GLU A N 1
ATOM 1384 C CA . GLU A 1 177 ? 17.743 1.106 -14.581 1.00 82.56 177 GLU A CA 1
ATOM 1385 C C . GLU A 1 177 ? 17.014 1.923 -15.654 1.00 82.56 177 GLU A C 1
ATOM 1387 O O . GLU A 1 177 ? 17.671 2.583 -16.459 1.00 82.56 177 GLU A O 1
ATOM 1392 N N . HIS A 1 178 ? 15.675 1.964 -15.666 1.00 60.69 178 HIS A N 1
ATOM 1393 C CA . HIS A 1 178 ? 14.963 2.817 -16.630 1.00 60.69 178 HIS A CA 1
ATOM 1394 C C . HIS A 1 178 ? 15.195 4.312 -16.385 1.00 60.69 178 HIS A C 1
ATOM 1396 O O . HIS A 1 178 ? 15.193 5.083 -17.343 1.00 60.69 178 HIS A O 1
ATOM 1402 N N . ASN A 1 179 ? 15.490 4.720 -15.147 1.00 54.19 179 ASN A N 1
ATOM 1403 C CA . ASN A 1 179 ? 15.897 6.096 -14.858 1.00 54.19 179 ASN A CA 1
ATOM 1404 C C . ASN A 1 179 ? 17.286 6.430 -15.440 1.00 54.19 179 ASN A C 1
ATOM 1406 O O . ASN A 1 179 ? 17.547 7.583 -15.772 1.00 54.19 179 ASN A O 1
ATOM 1410 N N . LEU A 1 180 ? 18.169 5.444 -15.638 1.00 48.00 180 LEU A N 1
ATOM 1411 C CA . LEU A 1 180 ? 19.480 5.664 -16.267 1.00 48.00 180 LEU A CA 1
ATOM 1412 C C . LEU A 1 180 ? 19.369 5.861 -17.789 1.00 48.00 180 LEU A C 1
ATOM 1414 O O . LEU A 1 180 ? 20.146 6.621 -18.368 1.00 48.00 180 LEU A O 1
ATOM 1418 N N . LEU A 1 181 ? 18.375 5.244 -18.438 1.00 48.03 181 LEU A N 1
ATOM 1419 C CA . LEU A 1 181 ? 18.142 5.393 -19.881 1.00 48.03 181 LEU A CA 1
ATOM 1420 C C . LEU A 1 181 ? 17.464 6.722 -20.252 1.00 48.03 181 LEU A C 1
ATOM 1422 O O . LEU A 1 181 ? 17.737 7.256 -21.330 1.00 48.03 181 LEU A O 1
ATOM 1426 N N . ASP A 1 182 ? 16.651 7.301 -19.365 1.00 48.97 182 ASP A N 1
ATOM 1427 C CA . ASP A 1 182 ? 16.109 8.652 -19.573 1.00 48.97 182 ASP A CA 1
ATOM 1428 C C . ASP A 1 182 ? 17.179 9.744 -19.367 1.00 48.97 182 ASP A C 1
ATOM 1430 O O . ASP A 1 182 ? 17.145 10.771 -20.049 1.00 48.97 182 ASP A O 1
ATOM 1434 N N . HIS A 1 183 ? 18.216 9.487 -18.556 1.00 43.28 183 HIS A N 1
ATOM 1435 C CA . HIS A 1 183 ? 19.406 10.346 -18.479 1.00 43.28 183 HIS A CA 1
ATOM 1436 C C . HIS A 1 183 ? 20.377 10.174 -19.668 1.00 43.28 183 HIS A C 1
ATOM 1438 O O . HIS A 1 183 ? 21.061 11.130 -20.036 1.00 43.28 183 HIS A O 1
ATOM 1444 N N . GLN A 1 184 ? 20.423 9.009 -20.328 1.00 38.88 184 GLN A N 1
ATOM 1445 C CA . GLN A 1 184 ? 21.274 8.787 -21.512 1.00 38.88 184 GLN A CA 1
ATOM 1446 C C . GLN A 1 184 ? 20.692 9.336 -22.828 1.00 38.88 184 GLN A C 1
ATOM 1448 O O . GLN A 1 184 ? 21.444 9.558 -23.781 1.00 38.88 184 GLN A O 1
ATOM 1453 N N . LYS A 1 185 ? 19.387 9.635 -22.896 1.00 36.06 185 LYS A N 1
ATOM 1454 C CA . LYS A 1 185 ? 18.752 10.212 -24.099 1.00 36.06 185 LYS A CA 1
ATOM 1455 C C . LYS A 1 185 ? 19.125 11.671 -24.398 1.00 36.06 185 LYS A C 1
ATOM 1457 O O . LYS A 1 185 ? 18.813 12.147 -25.487 1.00 36.06 185 LYS A O 1
ATOM 1462 N N . TRP A 1 186 ? 19.847 12.356 -23.509 1.00 35.88 186 TRP A N 1
ATOM 1463 C CA . TRP A 1 186 ? 20.344 13.718 -23.753 1.00 35.88 186 TRP A CA 1
ATOM 1464 C C . TRP A 1 186 ? 21.789 13.803 -24.264 1.00 35.88 186 TRP A C 1
ATOM 1466 O O . TRP A 1 186 ? 22.191 14.873 -24.709 1.00 35.88 186 TRP A O 1
ATOM 1476 N N . ASN A 1 187 ? 22.548 12.699 -24.299 1.00 33.44 187 ASN A N 1
ATOM 1477 C CA . ASN A 1 187 ? 23.952 12.722 -24.745 1.00 33.44 187 ASN A CA 1
ATOM 1478 C C . ASN A 1 187 ? 24.197 12.152 -26.153 1.00 33.44 187 ASN A C 1
ATOM 1480 O O . ASN A 1 187 ? 25.323 12.177 -26.636 1.00 33.44 187 ASN A O 1
ATOM 1484 N N . LEU A 1 188 ? 23.156 11.675 -26.846 1.00 36.62 188 LEU A N 1
ATOM 1485 C CA . LEU A 1 188 ? 23.271 11.152 -28.218 1.00 36.62 188 LEU A CA 1
ATOM 1486 C C . LEU A 1 188 ? 22.669 12.072 -29.290 1.00 36.62 188 LEU A C 1
ATOM 1488 O O . LEU A 1 188 ? 22.603 11.695 -30.455 1.00 36.62 188 LEU A O 1
ATOM 1492 N N . ARG A 1 189 ? 22.284 13.304 -28.930 1.00 32.34 189 ARG A N 1
ATOM 1493 C CA . ARG A 1 189 ? 21.910 14.350 -29.901 1.00 32.34 189 ARG A CA 1
ATOM 1494 C C . ARG A 1 189 ? 23.054 15.325 -30.222 1.00 32.34 189 ARG A C 1
ATOM 1496 O O . ARG A 1 189 ? 22.827 16.325 -30.889 1.00 32.34 189 ARG A O 1
ATOM 1503 N N . PHE A 1 190 ? 24.272 15.002 -29.780 1.00 30.36 190 PHE A N 1
ATOM 1504 C CA . PHE A 1 190 ? 25.508 15.754 -30.028 1.00 30.36 190 PHE A CA 1
ATOM 1505 C C . PHE A 1 190 ? 26.554 14.925 -30.801 1.00 30.36 190 PHE A C 1
ATOM 1507 O O . PHE A 1 190 ? 27.755 15.090 -30.624 1.00 30.36 190 PHE A O 1
ATOM 1514 N N . LEU A 1 191 ? 26.097 14.014 -31.664 1.00 32.34 191 LEU A N 1
ATOM 1515 C CA . LEU A 1 191 ? 26.882 13.538 -32.800 1.00 32.34 191 LEU A CA 1
ATOM 1516 C C . LEU A 1 191 ? 26.126 13.962 -34.053 1.00 32.34 191 LEU A C 1
ATOM 1518 O O . LEU A 1 191 ? 24.999 13.537 -34.302 1.00 32.34 191 LEU A O 1
ATOM 1522 N N . GLU A 1 192 ? 26.730 14.916 -34.743 1.00 33.22 192 GLU A N 1
ATOM 1523 C CA . GLU A 1 192 ? 26.193 15.677 -35.855 1.00 33.22 192 GLU A CA 1
ATOM 1524 C C . GLU A 1 192 ? 25.571 14.792 -36.938 1.00 33.22 192 GLU A C 1
ATOM 1526 O O . GLU A 1 192 ? 26.202 13.916 -37.527 1.00 33.22 192 GLU A O 1
ATOM 1531 N N . LEU A 1 193 ? 24.326 15.121 -37.269 1.00 33.69 193 LEU A N 1
ATOM 1532 C CA . LEU A 1 193 ? 23.859 15.037 -38.639 1.00 33.69 193 LEU A CA 1
ATOM 1533 C C . LEU A 1 193 ? 24.731 15.977 -39.482 1.00 33.69 193 LEU A C 1
ATOM 1535 O O . LEU A 1 193 ? 24.600 17.192 -39.367 1.00 33.69 193 LEU A O 1
ATOM 1539 N N . ASN A 1 194 ? 25.553 15.423 -40.371 1.00 33.16 194 ASN A N 1
ATOM 1540 C CA . ASN A 1 194 ? 25.799 16.055 -41.662 1.00 33.16 194 ASN A CA 1
ATOM 1541 C C . ASN A 1 194 ? 25.577 15.024 -42.788 1.00 33.16 194 ASN A C 1
ATOM 1543 O O . ASN A 1 194 ? 26.105 13.913 -42.720 1.00 33.16 194 ASN A O 1
ATOM 1547 N N . PRO A 1 195 ? 24.737 15.352 -43.787 1.00 35.50 195 PRO A N 1
ATOM 1548 C CA . PRO A 1 195 ? 24.200 14.403 -44.757 1.00 35.50 195 PRO A CA 1
ATOM 1549 C C . PRO A 1 195 ? 25.195 14.092 -45.882 1.00 35.50 195 PRO A C 1
ATOM 1551 O O . PRO A 1 195 ? 25.718 14.992 -46.538 1.00 35.50 195 PRO A O 1
ATOM 1554 N N . ILE A 1 196 ? 25.396 12.805 -46.170 1.00 37.38 196 ILE A N 1
ATOM 1555 C CA . ILE A 1 196 ? 26.063 12.357 -47.398 1.00 37.38 196 ILE A CA 1
ATOM 1556 C C . ILE A 1 196 ? 25.077 12.545 -48.559 1.00 37.38 196 ILE A C 1
ATOM 1558 O O . ILE A 1 196 ? 24.056 11.865 -48.639 1.00 37.38 196 ILE A O 1
ATOM 1562 N N . ASN A 1 197 ? 25.382 13.488 -49.449 1.00 41.34 197 ASN A N 1
ATOM 1563 C CA . ASN A 1 197 ? 24.721 13.693 -50.738 1.00 41.34 197 ASN A CA 1
ATOM 1564 C C . ASN A 1 197 ? 25.326 12.736 -51.788 1.00 41.34 197 ASN A C 1
ATOM 1566 O O . ASN A 1 197 ? 26.511 12.879 -52.088 1.00 41.34 197 ASN A O 1
ATOM 1570 N N . PRO A 1 198 ? 24.573 11.794 -52.389 1.00 43.06 198 PRO A N 1
ATOM 1571 C CA . PRO A 1 198 ? 25.072 10.983 -53.489 1.00 43.06 198 PRO A CA 1
ATOM 1572 C C . PRO A 1 198 ? 24.570 11.546 -54.827 1.00 43.06 198 PRO A C 1
ATOM 1574 O O . PRO A 1 198 ? 23.605 11.044 -55.403 1.00 43.06 198 PRO A O 1
ATOM 1577 N N . ARG A 1 199 ? 25.226 12.590 -55.346 1.00 41.00 199 ARG A N 1
ATOM 1578 C CA . ARG A 1 199 ? 25.128 12.979 -56.764 1.00 41.00 199 ARG A CA 1
ATOM 1579 C C . ARG A 1 199 ? 26.451 13.548 -57.270 1.00 41.00 199 ARG A C 1
ATOM 1581 O O . ARG A 1 199 ? 26.646 14.756 -57.247 1.00 41.00 199 ARG A O 1
ATOM 1588 N N . SER A 1 200 ? 27.309 12.669 -57.783 1.00 37.06 200 SER A N 1
ATOM 1589 C CA . SER A 1 200 ? 28.286 12.989 -58.835 1.00 37.06 200 SER A CA 1
ATOM 1590 C C . SER A 1 200 ? 28.950 11.710 -59.360 1.00 37.06 200 SER A C 1
ATOM 1592 O O . SER A 1 200 ? 29.917 11.232 -58.782 1.00 37.06 200 SER A O 1
ATOM 1594 N N . HIS A 1 201 ? 28.395 11.164 -60.438 1.00 38.88 201 HIS A N 1
ATOM 1595 C CA . HIS A 1 201 ? 29.092 10.499 -61.548 1.00 38.88 201 HIS A CA 1
ATOM 1596 C C . HIS A 1 201 ? 28.193 10.723 -62.778 1.00 38.88 201 HIS A C 1
ATOM 1598 O O . HIS A 1 201 ? 26.969 10.787 -62.600 1.00 38.88 201 HIS A O 1
ATOM 1604 N N . PRO A 1 202 ? 28.729 10.924 -63.991 1.00 42.09 202 PRO A N 1
ATOM 1605 C CA . PRO A 1 202 ? 29.965 10.366 -64.544 1.00 42.09 202 PRO A CA 1
ATOM 1606 C C . PRO A 1 202 ? 31.197 11.255 -64.378 1.00 42.09 202 PRO A C 1
ATOM 1608 O O . PRO A 1 202 ? 31.078 12.484 -64.570 1.00 42.09 202 PRO A O 1
#

pLDDT: mean 75.85, std 23.19, range [30.36, 98.0]